Protein AF-A0A1N6MZZ2-F1 (afdb_monomer)

Foldseek 3Di:
DDDPDDDDFAWAWDADPPDCPPPHFDWDWPDQLQVHWTWTWGADPVVRDIWTKWFDDDDQFKTTIGTDDDCPDPPTDTFTWHWDFDDADLNFTWTWIWTDDPNATWTWDFPPDPDDNITTIMTGRPDYDIDTDWDQKAAPVRVLVVCCVVDPPPDDDDDDDRIAGADAPVRLVVLLVVLVLVVDDADPPPCHQVNSLVSSQVSQVVVCVVVVPPHGHFKDWDWDDDPHDIHIDIDGHHRSD

Solvent-accessible surface area (backbone atoms only — not comparable to full-atom values): 14244 Å² total; per-residue (Å²): 132,82,74,84,78,90,74,93,74,53,61,36,62,54,76,63,96,86,75,46,79,93,76,52,66,60,84,42,58,81,45,67,27,71,81,42,78,13,46,37,31,30,57,40,82,94,74,76,42,67,26,33,34,26,41,76,57,99,49,91,73,42,27,58,33,31,51,40,51,83,78,75,49,90,84,48,44,77,42,40,32,29,39,45,82,75,50,71,58,79,84,28,61,28,22,43,37,35,31,81,55,93,93,38,69,27,19,39,24,54,65,90,56,99,83,57,96,63,32,55,33,27,35,18,62,86,52,67,37,79,42,65,90,72,74,74,54,43,44,42,70,55,50,54,52,51,50,40,70,79,38,66,78,83,62,88,82,85,75,94,56,72,45,21,19,50,43,43,71,68,56,51,52,48,48,44,56,76,56,44,54,91,79,60,77,81,33,88,90,85,36,31,52,56,49,57,38,51,51,47,55,49,40,48,54,54,47,36,62,73,66,70,50,90,57,52,70,35,67,45,81,44,78,48,71,60,96,90,45,78,45,40,46,71,49,63,48,59,57,79,78

Secondary structure (DSSP, 8-state):
------SS--B-EE--TTT-TTTS---EESS-TTTS-EEEEEEETTTTEEEEEEE----SS-EEEEEEETTSSTTPEEPEEEEEEEEEETTEEEEEEEEEETTEEEEEE----TT-S-EEPEEESS---EE----S-EEHHHHHHHHHHHS-TTS----S-SEEB---HHHHHHHHHHTTGGGPPPBTTTB-HHHHHHHHHHHHHHHHHHTT-SS-B-EEEEEEEETTEEEEEEEE-----

Mean predicted aligned error: 11.06 Å

Nearest PDB structures (foldseek):
  3phz-assembly1_B  TM=4.436E-01  e=2.584E-06  Cerioporus squamosus
  5mua-assembly1_B  TM=4.240E-01  e=1.120E-05  Cerioporus squamosus
  5mua-assembly1_A  TM=4.123E-01  e=1.318E-05  Cerioporus squamosus
  6tsm-assembly1_AAA-2  TM=4.111E-01  e=3.701E-05  Marasmius oreades
  6tsl-assembly1_AAA-2  TM=4.117E-01  e=5.128E-05  Marasmius oreades

pLDDT: mean 79.03, std 13.47, range [38.06, 95.94]

Radius of gyration: 22.18 Å; Cα contacts (8 Å, |Δi|>4): 390; chains: 1; bounding box: 64×35×64 Å

Organism: NCBI:txid290109

Structure (mmCIF, N/CA/C/O backbone):
data_AF-A0A1N6MZZ2-F1
#
_entry.id   AF-A0A1N6MZZ2-F1
#
loop_
_atom_site.group_PDB
_atom_site.id
_atom_site.type_symbol
_atom_site.label_atom_id
_atom_site.label_alt_id
_atom_site.label_comp_id
_atom_site.label_asym_id
_atom_site.label_entity_id
_atom_site.label_seq_id
_atom_site.pdbx_PDB_ins_code
_atom_site.Cartn_x
_atom_site.Cartn_y
_atom_site.Cartn_z
_atom_site.occupancy
_atom_site.B_iso_or_equiv
_atom_site.auth_seq_id
_atom_site.auth_comp_id
_atom_site.auth_asym_id
_atom_site.auth_atom_id
_atom_site.pdbx_PDB_model_num
ATOM 1 N N . MET A 1 1 ? -27.008 -17.051 16.232 1.00 41.38 1 MET A N 1
ATOM 2 C CA . MET A 1 1 ? -26.523 -15.661 16.157 1.00 41.38 1 MET A CA 1
ATOM 3 C C . MET A 1 1 ? -26.979 -15.167 14.809 1.00 41.38 1 MET A C 1
ATOM 5 O O . MET A 1 1 ? -26.487 -15.668 13.804 1.00 41.38 1 MET A O 1
ATOM 9 N N . ASP A 1 2 ? -28.026 -14.354 14.805 1.00 38.06 2 ASP A N 1
ATOM 10 C CA . ASP A 1 2 ? -28.684 -13.936 13.573 1.00 38.06 2 ASP A CA 1
ATOM 11 C C . ASP A 1 2 ? -27.737 -13.054 12.760 1.00 38.06 2 ASP A C 1
ATOM 13 O O . ASP A 1 2 ? -27.055 -12.181 13.305 1.00 38.06 2 ASP A O 1
ATOM 17 N N . LYS A 1 3 ? -27.638 -13.354 11.462 1.00 44.81 3 LYS A N 1
ATOM 18 C CA . LYS A 1 3 ? -26.905 -12.534 10.497 1.00 44.81 3 LYS A CA 1
ATOM 19 C C . LYS A 1 3 ? -27.500 -11.120 10.532 1.00 44.81 3 LYS A C 1
ATOM 21 O O . LYS A 1 3 ? -28.719 -11.008 10.645 1.00 44.81 3 LYS A O 1
ATOM 26 N N . PRO A 1 4 ? -26.690 -10.055 10.444 1.00 50.44 4 PRO A N 1
ATOM 27 C CA . PRO A 1 4 ? -27.230 -8.705 10.383 1.00 50.44 4 PRO A CA 1
ATOM 28 C C . PRO A 1 4 ? -28.111 -8.562 9.135 1.00 50.44 4 PRO A C 1
ATOM 30 O O . PRO A 1 4 ? -27.626 -8.686 8.010 1.00 50.44 4 PRO A O 1
ATOM 33 N N . ASP A 1 5 ? -29.410 -8.353 9.353 1.00 44.53 5 ASP A N 1
ATOM 34 C CA . ASP A 1 5 ? -30.386 -8.143 8.287 1.00 44.53 5 ASP A CA 1
ATOM 35 C C . ASP A 1 5 ? -30.050 -6.866 7.508 1.00 44.53 5 ASP A C 1
ATOM 37 O O . ASP A 1 5 ? -29.810 -5.789 8.064 1.00 44.53 5 ASP A O 1
ATOM 41 N N . SER A 1 6 ? -29.997 -7.020 6.189 1.00 49.97 6 SER A N 1
ATOM 42 C CA . SER A 1 6 ? -29.550 -6.017 5.236 1.00 49.97 6 SER A CA 1
ATOM 43 C C . SER A 1 6 ? -30.630 -4.971 4.964 1.00 49.97 6 SER A C 1
ATOM 45 O O . SER A 1 6 ? -31.563 -5.225 4.205 1.00 49.97 6 SER A O 1
ATOM 47 N N . ALA A 1 7 ? -30.448 -3.768 5.503 1.00 38.75 7 ALA A N 1
ATOM 48 C CA . ALA A 1 7 ? -30.831 -2.524 4.840 1.00 38.75 7 ALA A CA 1
ATOM 49 C C . ALA A 1 7 ? -30.031 -1.365 5.468 1.00 38.75 7 ALA A C 1
ATOM 51 O O . ALA A 1 7 ? -30.182 -1.072 6.649 1.00 38.75 7 ALA A O 1
ATOM 52 N N . TYR A 1 8 ? -29.172 -0.721 4.674 1.00 46.47 8 TYR A N 1
ATOM 53 C CA . TYR A 1 8 ? -28.467 0.543 4.969 1.00 46.47 8 TYR A CA 1
ATOM 54 C C . TYR A 1 8 ? -27.278 0.546 5.934 1.00 46.47 8 TYR A C 1
ATOM 56 O O . TYR A 1 8 ? -26.733 1.615 6.195 1.00 46.47 8 TYR A O 1
ATOM 64 N N . LYS A 1 9 ? -26.806 -0.610 6.405 1.00 55.38 9 LYS A N 1
ATOM 65 C CA . LYS A 1 9 ? -25.632 -0.662 7.278 1.00 55.38 9 LYS A CA 1
ATOM 66 C C . LYS A 1 9 ? -24.325 -1.040 6.527 1.00 55.38 9 LYS A C 1
ATOM 68 O O . LYS A 1 9 ? -24.137 -2.197 6.170 1.00 55.38 9 LYS A O 1
ATOM 73 N N . ARG A 1 10 ? -23.393 -0.077 6.379 1.00 69.31 10 ARG A N 1
ATOM 74 C CA . ARG A 1 10 ? -21.951 -0.211 6.040 1.00 69.31 10 ARG A CA 1
ATOM 75 C C . ARG A 1 10 ? -21.111 -0.901 7.138 1.00 69.31 10 ARG A C 1
ATOM 77 O O . ARG A 1 10 ? -20.237 -0.302 7.767 1.00 69.31 10 ARG A O 1
ATOM 84 N N . TYR A 1 11 ? -21.388 -2.174 7.400 1.00 73.06 11 TYR A N 1
ATOM 85 C CA . TYR A 1 11 ? -20.547 -2.983 8.289 1.00 73.06 11 TYR A CA 1
ATOM 86 C C . TYR A 1 11 ? -19.094 -3.028 7.804 1.00 73.06 11 TYR A C 1
ATOM 88 O O . TYR A 1 11 ? -18.840 -3.103 6.603 1.00 73.06 11 TYR A O 1
ATOM 96 N N . ALA A 1 12 ? -18.149 -3.023 8.742 1.00 74.81 12 ALA A N 1
ATOM 97 C CA . ALA A 1 12 ? -16.740 -3.198 8.426 1.00 74.81 12 ALA A CA 1
ATOM 98 C C . ALA A 1 12 ? -16.429 -4.681 8.166 1.00 74.81 12 ALA A C 1
ATOM 100 O O . ALA A 1 12 ? -16.900 -5.570 8.881 1.00 74.81 12 ALA A O 1
ATOM 101 N N . TYR A 1 13 ? -15.616 -4.953 7.153 1.00 70.19 13 TYR A N 1
ATOM 102 C CA . TYR A 1 13 ? -15.216 -6.299 6.750 1.00 70.19 13 TYR A CA 1
ATOM 103 C C . TYR A 1 13 ? -13.775 -6.288 6.225 1.00 70.19 13 TYR A C 1
ATOM 105 O O . TYR A 1 13 ? -13.258 -5.235 5.849 1.00 70.19 13 TYR A O 1
ATOM 113 N N . PHE A 1 14 ? -13.137 -7.460 6.175 1.00 67.00 14 PHE A N 1
ATOM 114 C CA . PHE A 1 14 ? -11.883 -7.657 5.444 1.00 67.00 14 PHE A CA 1
ATOM 115 C C . PHE A 1 14 ? -12.129 -8.451 4.160 1.00 67.00 14 PHE A C 1
ATOM 117 O O . PHE A 1 14 ? -12.855 -9.444 4.159 1.00 67.00 14 PHE A O 1
ATOM 124 N N . GLY A 1 15 ? -11.513 -7.996 3.068 1.00 55.03 15 GLY A N 1
ATOM 125 C CA . GLY A 1 15 ? -11.463 -8.699 1.787 1.00 55.03 15 GLY A CA 1
ATOM 126 C C . GLY A 1 15 ? -10.051 -9.196 1.475 1.00 55.03 15 GLY A C 1
ATOM 127 O O . GLY A 1 15 ? -9.079 -8.775 2.104 1.00 55.03 15 GLY A O 1
ATOM 128 N N . SER A 1 16 ? -9.929 -10.085 0.490 1.00 49.09 16 SER A N 1
ATOM 129 C CA . SER A 1 16 ? -8.628 -10.509 -0.036 1.00 49.09 16 SER A CA 1
ATOM 130 C C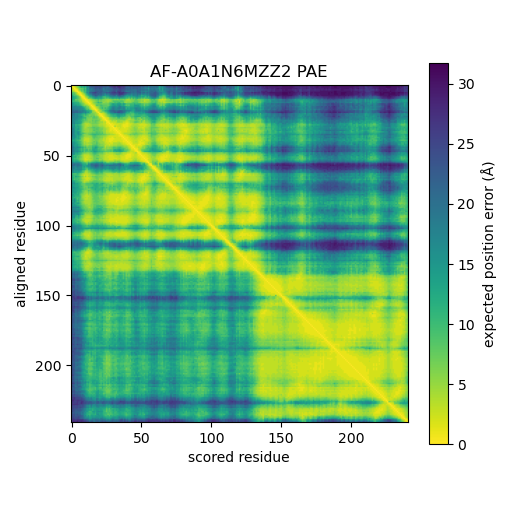 . SER A 1 16 ? -8.088 -9.482 -1.047 1.00 49.09 16 SER A C 1
ATOM 132 O O . SER A 1 16 ? -8.864 -8.852 -1.767 1.00 49.09 16 SER A O 1
ATOM 134 N N . GLU A 1 17 ? -6.758 -9.336 -1.146 1.00 49.44 17 GLU A N 1
ATOM 135 C CA . GLU A 1 17 ? -6.090 -8.402 -2.082 1.00 49.44 17 GLU A CA 1
ATOM 136 C C . GLU A 1 17 ? -6.510 -8.582 -3.550 1.00 49.44 17 GLU A C 1
ATOM 138 O O . GLU A 1 17 ? -6.349 -7.670 -4.360 1.00 49.44 17 GLU A O 1
ATOM 143 N N . LYS A 1 18 ? -7.009 -9.768 -3.914 1.00 46.91 18 LYS A N 1
ATOM 144 C CA . LYS A 1 18 ? -7.316 -10.123 -5.302 1.00 46.91 18 LYS A CA 1
ATOM 145 C C . LYS A 1 18 ? -8.680 -9.651 -5.766 1.00 46.91 18 LYS A C 1
ATOM 147 O O . LYS A 1 18 ? -8.886 -9.592 -6.976 1.00 46.91 18 LYS A O 1
ATOM 152 N N . ASP A 1 19 ? -9.591 -9.367 -4.843 1.00 43.84 19 ASP A N 1
ATOM 153 C CA . ASP A 1 19 ? -10.995 -9.410 -5.210 1.00 43.84 19 ASP A CA 1
ATOM 154 C C . ASP A 1 19 ? -11.567 -8.025 -5.534 1.00 43.84 19 ASP A C 1
ATOM 156 O O . ASP A 1 19 ? -12.200 -7.911 -6.576 1.00 43.84 19 ASP A O 1
ATOM 160 N N . TYR A 1 20 ? -11.331 -6.950 -4.764 1.00 53.84 20 TYR A N 1
ATOM 161 C CA . TYR A 1 20 ? -12.220 -5.775 -4.883 1.00 53.84 20 TYR A CA 1
ATOM 162 C C . TYR A 1 20 ? -11.673 -4.425 -4.352 1.00 53.84 20 TYR A C 1
ATOM 164 O O . TYR A 1 20 ? -12.337 -3.793 -3.534 1.00 53.84 20 TYR A O 1
ATOM 172 N N . GLN A 1 21 ? -10.520 -3.916 -4.824 1.00 52.34 21 GLN A N 1
ATOM 173 C CA . GLN A 1 21 ? -10.018 -2.582 -4.394 1.00 52.34 21 GLN A CA 1
ATOM 174 C C . GLN A 1 21 ? -11.077 -1.466 -4.509 1.00 52.34 21 GLN A C 1
ATOM 176 O O . GLN A 1 21 ? -11.159 -0.627 -3.626 1.00 52.34 21 GLN A O 1
ATOM 181 N N . GLN A 1 22 ? -11.932 -1.526 -5.532 1.00 52.00 22 GLN A N 1
ATOM 182 C CA . GLN A 1 22 ? -13.006 -0.559 -5.801 1.00 52.00 22 GLN A CA 1
ATOM 183 C C . GLN A 1 22 ? -14.260 -0.677 -4.909 1.00 52.00 22 GLN A C 1
ATOM 185 O O . GLN A 1 22 ? -15.170 0.132 -5.037 1.00 52.00 22 GLN A O 1
ATOM 190 N N . TYR A 1 23 ? -14.375 -1.714 -4.070 1.00 52.28 23 TYR A N 1
ATOM 191 C CA . TYR A 1 23 ? -15.528 -1.874 -3.168 1.00 52.28 23 TYR A CA 1
ATOM 192 C C . TYR A 1 23 ? -15.133 -1.884 -1.692 1.00 52.28 23 TYR A C 1
ATOM 194 O O . TYR A 1 23 ? -16.015 -1.840 -0.842 1.00 52.28 23 TYR A O 1
ATOM 202 N N . VAL A 1 24 ? -13.836 -1.946 -1.381 1.00 57.19 24 VAL A N 1
ATOM 203 C CA . VAL A 1 24 ? -13.304 -2.030 -0.018 1.00 57.19 24 VAL A CA 1
ATOM 204 C C . VAL A 1 24 ? -12.869 -0.641 0.427 1.00 57.19 24 VAL A C 1
ATOM 206 O O . VAL A 1 24 ? -12.000 -0.051 -0.200 1.00 57.19 24 VAL A O 1
ATOM 209 N N . ILE A 1 25 ? -13.386 -0.162 1.560 1.00 63.62 25 ILE A N 1
ATOM 210 C CA . ILE A 1 25 ? -12.88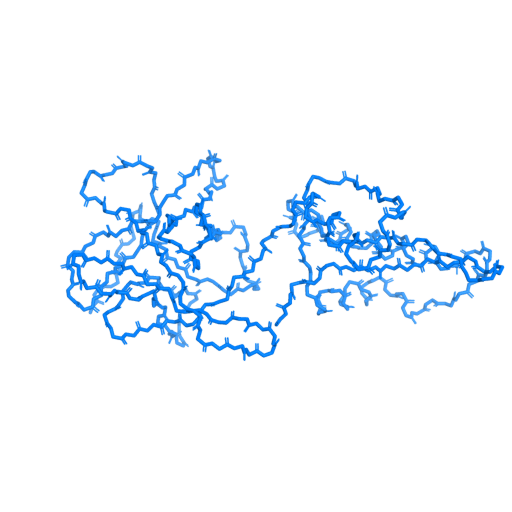4 1.062 2.195 1.00 63.62 25 ILE A CA 1
ATOM 211 C C . ILE A 1 25 ? -11.522 0.745 2.836 1.00 63.62 25 ILE A C 1
ATOM 213 O O . ILE A 1 25 ? -11.472 -0.048 3.786 1.00 63.62 25 ILE A O 1
ATOM 217 N N . PRO A 1 26 ? -10.407 1.335 2.367 1.00 66.38 26 PRO A N 1
ATOM 218 C CA . PRO A 1 26 ? -9.107 1.098 2.971 1.00 66.38 26 PRO A CA 1
ATOM 219 C C . PRO A 1 26 ? -9.078 1.665 4.390 1.00 66.38 26 PRO A C 1
ATOM 221 O O . PRO A 1 26 ? -9.385 2.836 4.616 1.00 66.38 26 PRO A O 1
ATOM 224 N N . ILE A 1 27 ? -8.669 0.835 5.346 1.00 72.75 27 ILE A N 1
ATOM 225 C CA . ILE A 1 27 ? -8.494 1.241 6.740 1.00 72.75 27 ILE A CA 1
ATOM 226 C C . ILE A 1 27 ? -7.262 2.142 6.848 1.00 72.75 27 ILE A C 1
ATOM 228 O O . ILE A 1 27 ? -6.144 1.733 6.531 1.00 72.75 27 ILE A O 1
ATOM 232 N N . GLN A 1 28 ? -7.466 3.348 7.361 1.00 78.06 28 GLN A N 1
ATOM 233 C CA . GLN A 1 28 ? -6.431 4.321 7.673 1.00 78.06 28 GLN A CA 1
ATOM 234 C C . GLN A 1 28 ? -6.440 4.659 9.165 1.00 78.06 28 GLN A C 1
ATOM 236 O O . GLN A 1 28 ? -7.440 4.492 9.864 1.00 78.06 28 GLN A O 1
ATOM 241 N N . PHE A 1 29 ? -5.295 5.140 9.645 1.00 84.06 29 PHE A N 1
ATOM 242 C CA . PHE A 1 29 ? -5.093 5.550 11.031 1.00 84.06 29 PHE A CA 1
ATOM 243 C C . PHE A 1 29 ? -4.733 7.031 11.081 1.00 84.06 29 PHE A C 1
ATOM 245 O O . PHE A 1 29 ? -3.898 7.499 10.306 1.00 84.06 29 PHE A O 1
ATOM 252 N N . SER A 1 30 ? -5.357 7.778 11.994 1.00 85.06 30 SER A N 1
ATOM 253 C CA . SER A 1 30 ? -5.129 9.226 12.165 1.00 85.06 30 SER A CA 1
ATOM 254 C C . SER A 1 30 ? -3.702 9.579 12.601 1.00 85.06 30 SER A C 1
ATOM 256 O O . SER A 1 30 ? -3.270 10.721 12.475 1.00 85.06 30 SER A O 1
ATOM 258 N N . ALA A 1 31 ? -2.987 8.608 13.161 1.00 84.38 31 ALA A N 1
ATOM 259 C CA . ALA A 1 31 ? -1.606 8.672 13.607 1.00 84.38 31 ALA A CA 1
ATOM 260 C C . ALA A 1 31 ? -1.014 7.253 13.574 1.00 84.38 31 ALA A C 1
ATOM 262 O O . ALA A 1 31 ? -1.707 6.290 13.265 1.00 84.38 31 ALA A O 1
ATOM 263 N N . SER A 1 32 ? 0.270 7.092 13.900 1.00 83.19 32 SER A N 1
ATOM 264 C CA . SER A 1 32 ? 0.859 5.752 14.010 1.00 83.19 32 SER A CA 1
ATOM 265 C C . SER A 1 32 ? 0.274 5.012 15.225 1.00 83.19 32 SER A C 1
ATOM 267 O O . SER A 1 32 ? 0.594 5.395 16.355 1.00 83.19 32 SER A O 1
ATOM 269 N N . PRO A 1 33 ? -0.501 3.922 15.038 1.00 85.31 33 PRO A N 1
ATOM 270 C CA . PRO A 1 33 ? -1.120 3.198 16.151 1.00 85.31 33 PRO A CA 1
ATOM 271 C C . PRO A 1 33 ? -0.092 2.451 17.017 1.00 85.31 33 PRO A C 1
ATOM 273 O O . PRO A 1 33 ? -0.429 1.914 18.065 1.00 85.31 33 PRO A O 1
ATOM 276 N N . GLN A 1 34 ? 1.173 2.389 16.587 1.00 84.44 34 GLN A N 1
ATOM 277 C CA . GLN A 1 34 ? 2.265 1.755 17.334 1.00 84.44 34 GLN A CA 1
ATOM 278 C C . GLN A 1 34 ? 2.741 2.590 18.528 1.00 84.44 34 GLN A C 1
ATOM 280 O O . GLN A 1 34 ? 3.422 2.057 19.400 1.00 84.44 34 GLN A O 1
ATOM 285 N N . TYR A 1 35 ? 2.440 3.892 18.542 1.00 83.62 35 TYR A N 1
ATOM 286 C CA . TYR A 1 35 ? 2.884 4.799 19.603 1.00 83.62 35 TYR A CA 1
ATOM 287 C C . TYR A 1 35 ? 1.742 5.202 20.528 1.00 83.62 35 TYR A C 1
ATOM 289 O O . TYR A 1 35 ? 1.936 5.199 21.736 1.00 83.62 35 TYR A O 1
ATOM 297 N N . ASP A 1 36 ? 0.565 5.486 19.968 1.00 85.19 36 ASP A N 1
ATOM 298 C CA . ASP A 1 36 ? -0.598 5.965 20.709 1.00 85.19 36 ASP A CA 1
ATOM 299 C C . ASP A 1 36 ? -1.901 5.435 20.105 1.00 85.19 36 ASP A C 1
ATOM 301 O O . ASP A 1 36 ? -1.936 4.908 18.990 1.00 85.19 36 ASP A O 1
ATOM 305 N N . GLU A 1 37 ? -2.992 5.601 20.851 1.00 89.56 37 GLU A N 1
ATOM 306 C CA . GLU A 1 37 ? -4.343 5.362 20.352 1.00 89.56 37 GLU A CA 1
ATOM 307 C C . GLU A 1 37 ? -4.626 6.221 19.117 1.00 89.56 37 GLU A C 1
ATOM 309 O O . GLU A 1 37 ? -4.536 7.450 19.155 1.00 89.56 37 GLU A O 1
ATOM 314 N N . SER A 1 38 ? -5.028 5.572 18.026 1.00 90.06 38 SER A N 1
ATOM 315 C CA . SER A 1 38 ? -5.351 6.249 16.777 1.00 90.06 38 SER A CA 1
ATOM 316 C C . SER A 1 38 ? -6.753 5.898 16.302 1.00 90.06 38 SER A C 1
ATOM 318 O O . SER A 1 38 ? -7.174 4.741 16.376 1.00 90.06 38 SER A O 1
ATOM 320 N N . TYR A 1 39 ? -7.475 6.910 15.817 1.00 89.38 39 TYR A N 1
ATOM 321 C CA . TYR A 1 39 ? -8.768 6.707 15.179 1.00 89.38 39 TYR A CA 1
ATOM 322 C C . TYR A 1 39 ? -8.603 5.912 13.899 1.00 89.38 39 TYR A C 1
ATOM 324 O O . TYR A 1 39 ? -7.681 6.166 13.119 1.00 89.38 39 TYR A O 1
ATOM 332 N N . VAL A 1 40 ? -9.546 5.005 13.684 1.00 88.25 40 VAL A N 1
ATOM 333 C CA . VAL A 1 40 ? -9.667 4.272 12.436 1.00 88.25 40 VAL A CA 1
ATOM 334 C C . VAL A 1 40 ? -10.675 4.975 11.540 1.00 88.25 40 VAL A C 1
ATOM 336 O O . VAL A 1 40 ? -11.810 5.214 11.950 1.00 88.25 40 VAL A O 1
ATOM 339 N N . PHE A 1 41 ? -10.265 5.291 10.319 1.00 86.94 41 PHE A N 1
ATOM 340 C CA . PHE A 1 41 ? -11.113 5.948 9.332 1.00 86.94 41 PHE A CA 1
ATOM 341 C C . PHE A 1 41 ? -10.839 5.407 7.927 1.00 86.94 41 PHE A C 1
ATOM 343 O O . PHE A 1 41 ? -9.886 4.662 7.712 1.00 86.94 41 PHE A O 1
ATOM 350 N N . GLY A 1 42 ? -11.677 5.782 6.974 1.00 80.81 42 GLY A N 1
ATOM 351 C CA . GLY A 1 42 ? -11.493 5.530 5.553 1.00 80.81 42 GLY A CA 1
ATOM 352 C C . GLY A 1 42 ? -12.164 6.622 4.727 1.00 80.81 42 GLY A C 1
ATOM 353 O O . GLY A 1 42 ? -12.777 7.536 5.280 1.00 80.81 42 GLY A O 1
ATOM 354 N N . ILE A 1 43 ? -12.033 6.539 3.408 1.00 74.25 43 ILE A N 1
ATOM 355 C CA . ILE A 1 43 ? -12.718 7.432 2.468 1.00 74.25 43 ILE A CA 1
ATOM 356 C C . ILE A 1 43 ? -13.838 6.628 1.815 1.00 74.25 43 ILE A C 1
ATOM 358 O O . ILE A 1 43 ? -13.636 5.473 1.447 1.00 74.25 43 ILE A O 1
ATOM 362 N N . ASN A 1 44 ? -15.032 7.213 1.738 1.00 70.62 44 ASN A N 1
ATOM 363 C CA . ASN A 1 44 ? -16.114 6.664 0.939 1.00 70.62 44 ASN A CA 1
ATOM 364 C C . ASN A 1 44 ? -16.064 7.261 -0.469 1.00 70.62 44 ASN A C 1
ATOM 366 O O . ASN A 1 44 ? -16.415 8.427 -0.653 1.00 70.62 44 ASN A O 1
ATOM 370 N N . ASP A 1 45 ? -15.695 6.435 -1.441 1.00 62.97 45 ASP A N 1
ATOM 371 C CA . ASP A 1 45 ? -15.474 6.846 -2.828 1.00 62.97 45 ASP A CA 1
ATOM 372 C C . ASP A 1 45 ? -16.752 7.334 -3.535 1.00 62.97 45 ASP A C 1
ATOM 374 O O . ASP A 1 45 ? -16.673 8.147 -4.450 1.00 62.97 45 ASP A O 1
ATOM 378 N N . GLU A 1 46 ? -17.950 6.925 -3.093 1.00 64.56 46 GLU A N 1
ATOM 379 C CA . GLU A 1 46 ? -19.206 7.385 -3.714 1.00 64.56 46 GLU A CA 1
ATOM 380 C C . GLU A 1 46 ? -19.486 8.875 -3.473 1.00 64.56 46 GLU A C 1
ATOM 382 O O . GLU A 1 46 ? -20.177 9.513 -4.269 1.00 64.56 46 GLU A O 1
ATOM 387 N N . VAL A 1 47 ? -19.005 9.423 -2.353 1.00 66.12 47 VAL A N 1
ATOM 388 C CA . VAL A 1 47 ? -19.294 10.806 -1.933 1.00 66.12 47 VAL A CA 1
ATOM 389 C C . VAL A 1 47 ? -18.046 11.614 -1.565 1.00 66.12 47 VAL A C 1
ATOM 391 O O . VAL A 1 47 ? -18.187 12.743 -1.103 1.00 66.12 47 VAL A O 1
ATOM 394 N N . GLU A 1 48 ? -16.851 11.044 -1.754 1.00 68.00 48 GLU A N 1
ATOM 395 C CA . GLU A 1 48 ? -15.543 11.626 -1.411 1.00 68.00 48 GLU A CA 1
ATOM 396 C C . GLU A 1 48 ? -15.462 12.195 0.019 1.00 68.00 48 GLU A C 1
ATOM 398 O O . GLU A 1 48 ? -14.893 13.261 0.257 1.00 68.00 48 GLU A O 1
ATOM 403 N N . ASP A 1 49 ? -16.035 11.485 0.993 1.00 77.44 49 ASP A N 1
ATOM 404 C CA . ASP A 1 49 ? -16.101 11.956 2.380 1.00 77.44 49 ASP A CA 1
ATOM 405 C C . ASP A 1 49 ? -15.530 10.930 3.369 1.00 77.44 49 ASP A C 1
ATOM 407 O O . ASP A 1 49 ? -15.505 9.720 3.113 1.00 77.44 49 ASP A O 1
ATOM 411 N N . VAL A 1 50 ? -15.032 11.429 4.500 1.00 82.12 50 VAL A N 1
ATOM 412 C CA . VAL A 1 50 ? -14.343 10.634 5.517 1.00 82.12 50 VAL A CA 1
ATOM 413 C C . VAL A 1 50 ? -15.362 9.904 6.385 1.00 82.12 50 VAL A C 1
ATOM 415 O O . VAL A 1 50 ? -16.253 10.505 6.985 1.00 82.12 50 VAL A O 1
ATOM 418 N N . VAL A 1 51 ? -15.184 8.591 6.501 1.00 85.75 51 VAL A N 1
ATOM 419 C CA . VAL A 1 51 ? -15.965 7.730 7.391 1.00 85.75 51 VAL A CA 1
ATOM 420 C C . VAL A 1 51 ? -15.084 7.179 8.504 1.00 85.75 51 VAL A C 1
ATOM 422 O O . VAL A 1 51 ? -13.927 6.832 8.286 1.00 85.75 51 VAL A O 1
ATOM 425 N N . TYR A 1 52 ? -15.632 7.074 9.706 1.00 87.94 52 TYR A N 1
ATOM 426 C CA . TYR A 1 52 ? -14.956 6.612 10.910 1.00 87.94 52 TYR A CA 1
ATOM 427 C C . TYR A 1 52 ? -15.486 5.247 11.328 1.00 87.94 52 TYR A C 1
ATOM 429 O O . TYR A 1 52 ? -16.652 4.917 11.105 1.00 87.94 52 TYR A O 1
ATOM 437 N N . LEU A 1 53 ? -14.613 4.442 11.931 1.00 87.88 53 LEU A N 1
ATOM 438 C CA . LEU A 1 53 ? -14.993 3.153 12.483 1.00 87.88 53 LEU A CA 1
ATOM 439 C C . LEU A 1 53 ? -15.648 3.353 13.852 1.00 87.88 53 LEU A C 1
ATOM 441 O O . LEU A 1 53 ? -15.045 3.905 14.774 1.00 87.88 53 LEU A O 1
ATOM 445 N N . TYR A 1 54 ? -16.863 2.848 13.989 1.00 87.31 54 TYR A N 1
ATOM 446 C CA . TYR A 1 54 ? -17.663 2.919 15.198 1.00 87.31 54 TYR A CA 1
ATOM 447 C C . TYR A 1 54 ? -17.915 1.530 15.783 1.00 87.31 54 TYR A C 1
ATOM 449 O O . TYR A 1 54 ? -18.090 0.542 15.059 1.00 87.31 54 TYR A O 1
ATOM 457 N N . ASP A 1 55 ? -17.967 1.475 17.113 1.00 83.62 55 ASP A N 1
ATOM 458 C CA . ASP A 1 55 ? -18.579 0.377 17.847 1.00 83.62 55 ASP A CA 1
ATOM 459 C C . ASP A 1 55 ? -20.087 0.654 17.987 1.00 83.62 55 ASP A C 1
ATOM 461 O O . ASP A 1 55 ? -20.503 1.774 18.289 1.00 83.62 55 ASP A O 1
ATOM 465 N N . ILE A 1 56 ? -20.920 -0.344 17.666 1.00 71.00 56 ILE A N 1
ATOM 466 C CA . ILE A 1 56 ? -22.381 -0.163 17.626 1.00 71.00 56 ILE A CA 1
ATOM 467 C C . ILE A 1 56 ? -23.119 -0.879 18.763 1.00 71.00 56 ILE A C 1
ATOM 469 O O . ILE A 1 56 ? -24.337 -0.712 18.872 1.00 71.00 56 ILE A O 1
ATOM 473 N N . THR A 1 57 ? -22.484 -1.727 19.597 1.00 62.97 57 THR A N 1
ATOM 474 C CA . THR A 1 57 ? -23.250 -2.440 20.653 1.00 62.97 57 THR A CA 1
ATOM 475 C C . THR A 1 57 ? -22.464 -3.037 21.834 1.00 62.97 57 THR A C 1
ATOM 477 O O . THR A 1 57 ? -21.418 -3.663 21.691 1.00 62.97 57 THR A O 1
ATOM 480 N N . MET A 1 58 ? -23.086 -2.927 23.017 1.00 54.28 58 MET A N 1
ATOM 481 C CA . MET A 1 58 ? -22.729 -3.483 24.331 1.00 54.28 58 MET A CA 1
ATOM 482 C C . MET A 1 58 ? -22.891 -5.016 24.425 1.00 54.28 58 MET A C 1
ATOM 484 O O . MET A 1 58 ? -23.876 -5.516 24.966 1.00 54.28 58 MET A O 1
ATOM 488 N N . SER A 1 59 ? -21.913 -5.788 23.958 1.00 57.09 59 SER A N 1
ATOM 489 C CA . SER A 1 59 ? -21.798 -7.222 24.271 1.00 57.09 59 SER A CA 1
ATOM 490 C C . SER A 1 59 ? -20.438 -7.511 24.908 1.00 57.09 59 SER A C 1
ATOM 492 O O . SER A 1 59 ? -19.418 -6.985 24.474 1.00 57.09 59 SER A O 1
ATOM 494 N N . ILE A 1 60 ? -20.407 -8.347 25.953 1.00 57.72 60 ILE A N 1
ATOM 495 C CA . ILE A 1 60 ? -19.161 -8.726 26.650 1.00 57.72 60 ILE A CA 1
ATOM 496 C C . ILE A 1 60 ? -18.312 -9.748 25.874 1.00 57.72 60 ILE A C 1
ATOM 498 O O . ILE A 1 60 ? -17.148 -9.962 26.215 1.00 57.72 60 ILE A O 1
ATOM 502 N N . PHE A 1 61 ? -18.888 -10.391 24.853 1.00 58.41 61 PHE A N 1
ATOM 503 C CA . PHE A 1 61 ? -18.245 -11.476 24.101 1.00 58.41 61 PHE A CA 1
ATOM 504 C C . PHE A 1 61 ? -17.745 -11.048 22.721 1.00 58.41 61 PHE A C 1
ATOM 506 O O . PHE A 1 61 ? -16.900 -11.726 22.143 1.00 58.41 61 PHE A O 1
ATOM 513 N N . GLY A 1 62 ? -18.239 -9.925 22.207 1.00 64.81 62 GLY A N 1
ATOM 514 C CA . GLY A 1 62 ? -17.759 -9.341 20.965 1.00 64.81 62 GLY A CA 1
ATOM 515 C C . GLY A 1 62 ? -18.670 -8.237 20.444 1.00 64.81 62 GLY A C 1
ATOM 516 O O . GLY A 1 62 ? -19.865 -8.233 20.746 1.00 64.81 62 GLY A O 1
ATOM 517 N N . VAL A 1 63 ? -18.091 -7.307 19.686 1.00 78.19 63 VAL A N 1
ATOM 518 C CA . VAL A 1 63 ? -18.755 -6.108 19.161 1.00 78.19 63 VAL A CA 1
ATOM 519 C C . VAL A 1 63 ? -18.542 -6.035 17.656 1.00 78.19 63 VAL A C 1
ATOM 521 O O . VAL A 1 63 ? -17.408 -6.114 17.195 1.00 78.19 63 VAL A O 1
ATOM 524 N N . TYR A 1 64 ? -19.622 -5.889 16.892 1.00 79.75 64 TYR A N 1
ATOM 525 C CA . TYR A 1 64 ? -19.527 -5.644 15.454 1.00 79.75 64 TYR A CA 1
ATOM 526 C C . TYR A 1 64 ? -19.115 -4.203 15.184 1.00 79.75 64 TYR A C 1
ATOM 528 O O . TYR A 1 64 ? -19.490 -3.291 15.923 1.00 79.75 64 TYR A O 1
ATOM 536 N N . LEU A 1 65 ? -18.355 -4.029 14.109 1.00 84.81 65 LEU A N 1
ATOM 537 C CA . LEU A 1 65 ? -17.801 -2.748 13.709 1.00 84.81 65 LEU A CA 1
ATOM 538 C C . LEU A 1 65 ? -18.473 -2.214 12.446 1.00 84.81 65 LEU A C 1
ATOM 540 O O . LEU A 1 65 ? -18.959 -2.973 11.602 1.00 84.81 65 LEU A O 1
ATOM 544 N N . TYR A 1 66 ? -18.507 -0.891 12.337 1.00 83.38 66 TYR A N 1
ATOM 545 C CA . TYR A 1 66 ? -19.287 -0.184 11.333 1.00 83.38 66 TYR A CA 1
ATOM 546 C C . TYR A 1 66 ? -18.588 1.091 10.857 1.00 83.38 66 TYR A C 1
ATOM 548 O O . TYR A 1 66 ? -17.987 1.772 11.680 1.00 83.38 66 TYR A O 1
ATOM 556 N N . PHE A 1 67 ? -18.695 1.440 9.572 1.00 83.69 67 PHE A N 1
ATOM 557 C CA . PHE A 1 67 ? -18.207 2.719 9.043 1.00 83.69 67 PHE A CA 1
ATOM 558 C C . PHE A 1 67 ? -19.332 3.737 8.868 1.00 83.69 67 PHE A C 1
ATOM 560 O O . PHE A 1 67 ? -20.234 3.522 8.058 1.00 83.69 67 PHE A O 1
ATOM 567 N N . ASP A 1 68 ? -19.238 4.878 9.549 1.00 83.75 68 ASP A N 1
ATOM 568 C CA . ASP A 1 68 ? -20.202 5.977 9.406 1.00 83.75 68 ASP A CA 1
ATOM 569 C C . ASP A 1 68 ? -19.530 7.350 9.348 1.00 83.75 68 ASP A C 1
ATOM 571 O O . ASP A 1 68 ? -18.348 7.495 9.647 1.00 83.75 68 ASP A O 1
ATOM 575 N N . TYR A 1 69 ? -20.294 8.374 8.986 1.00 84.06 69 TYR A N 1
ATOM 576 C CA . TYR A 1 69 ? -19.853 9.761 9.058 1.00 84.06 69 TYR A CA 1
ATOM 577 C C . TYR A 1 69 ? -19.670 10.213 10.506 1.00 84.06 69 TYR A C 1
ATOM 579 O O . TYR A 1 69 ? -20.316 9.704 11.432 1.00 84.06 69 TYR A O 1
ATOM 587 N N . TYR A 1 70 ? -18.804 11.211 10.678 1.00 80.75 70 TYR A N 1
ATOM 588 C CA . TYR A 1 70 ? -18.509 11.810 11.974 1.00 80.75 70 TYR A CA 1
ATOM 589 C C . TYR A 1 70 ? -19.789 12.261 12.694 1.00 80.75 70 TYR A C 1
ATOM 591 O O . TYR A 1 70 ? -20.561 1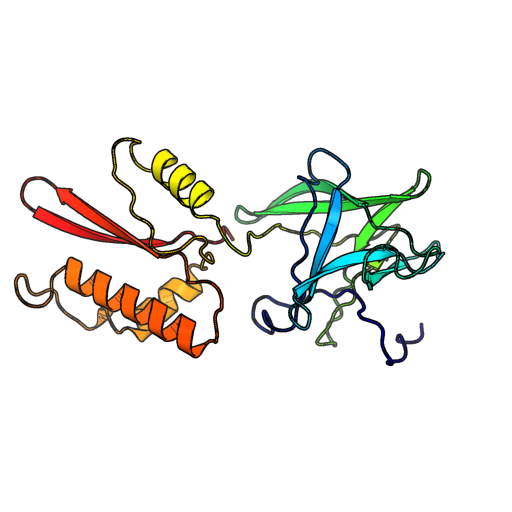3.053 12.153 1.00 80.75 70 TYR A O 1
ATOM 599 N N . ASN A 1 71 ? -19.997 11.782 13.926 1.00 71.56 71 ASN A N 1
ATOM 600 C CA . ASN A 1 71 ? -21.167 12.093 14.765 1.00 71.56 71 ASN A CA 1
ATOM 601 C C . ASN A 1 71 ? -22.537 11.794 14.116 1.00 71.56 71 ASN A C 1
ATOM 603 O O . ASN A 1 71 ? -23.534 12.432 14.459 1.00 71.56 71 ASN A O 1
ATOM 607 N N . SER A 1 72 ? -22.602 10.828 13.199 1.00 75.56 72 SER A N 1
ATOM 608 C CA . SER A 1 72 ? -23.856 10.331 12.603 1.00 75.56 72 SER A CA 1
ATOM 609 C C . SER A 1 72 ? -24.884 9.870 13.648 1.00 75.56 72 SER A C 1
ATOM 611 O O . SER A 1 72 ? -26.077 10.132 13.492 1.00 75.56 72 SER A O 1
ATOM 613 N N . ASP A 1 73 ? -24.427 9.249 14.739 1.00 72.62 73 ASP A N 1
ATOM 614 C CA . ASP A 1 73 ? -25.239 8.873 15.898 1.00 72.62 73 ASP A CA 1
ATOM 615 C C . ASP A 1 73 ? -24.460 9.154 17.204 1.00 72.62 73 ASP A C 1
ATOM 617 O O . ASP A 1 73 ? -23.339 8.663 17.373 1.00 72.62 73 ASP A O 1
ATOM 621 N N . PRO A 1 74 ? -25.024 9.921 18.160 1.00 70.44 74 PRO A N 1
ATOM 622 C CA . PRO A 1 74 ? -24.353 10.261 19.417 1.00 70.44 74 PRO A CA 1
ATOM 623 C C . PRO A 1 74 ? -24.123 9.068 20.360 1.00 70.44 74 PRO A C 1
ATOM 625 O O . PRO A 1 74 ? -23.390 9.202 21.342 1.00 70.44 74 PRO A O 1
ATOM 628 N N . TYR A 1 75 ? -24.763 7.923 20.118 1.00 72.38 75 TYR A N 1
ATOM 629 C CA . TYR A 1 75 ? -24.581 6.706 20.908 1.00 72.38 75 TYR A CA 1
ATOM 630 C C . TYR A 1 75 ? -23.441 5.825 20.399 1.00 72.38 75 TYR A C 1
ATOM 632 O O . TYR A 1 75 ? -23.031 4.904 21.112 1.00 72.38 75 TYR A O 1
ATOM 640 N N . PHE A 1 76 ? -22.925 6.085 19.198 1.00 75.12 76 PHE A N 1
ATOM 641 C CA . PHE A 1 76 ? -21.821 5.318 18.642 1.00 75.12 76 PHE A CA 1
ATOM 642 C C . PHE A 1 76 ? -20.495 5.822 19.187 1.00 75.12 76 PHE A C 1
ATOM 644 O O . PHE A 1 76 ? -20.216 7.021 19.233 1.00 75.12 76 PHE A O 1
ATOM 651 N N . LYS A 1 77 ? -19.652 4.882 19.613 1.00 78.88 77 LYS A N 1
ATOM 652 C CA . LYS A 1 77 ? -18.330 5.211 20.129 1.00 78.88 77 LYS A CA 1
ATOM 653 C C . LYS A 1 77 ? -17.298 5.015 19.032 1.00 78.88 77 LYS A C 1
ATOM 655 O O . LYS A 1 77 ? -17.163 3.923 18.483 1.00 78.88 77 LYS A O 1
ATOM 660 N N . GLU A 1 78 ? -16.548 6.072 18.744 1.00 85.44 78 GLU A N 1
ATOM 661 C CA . GLU A 1 78 ? -15.420 6.000 17.818 1.00 85.44 78 GLU A CA 1
ATOM 662 C C . GLU A 1 78 ? -14.379 5.004 18.316 1.00 85.44 78 GLU A C 1
ATOM 664 O O . GLU A 1 78 ? -13.959 5.019 19.482 1.00 85.44 78 GLU A O 1
ATOM 669 N N . VAL A 1 79 ? -13.945 4.145 17.406 1.00 87.62 79 VAL A N 1
ATOM 670 C CA . VAL A 1 79 ? -12.951 3.123 17.685 1.00 87.62 79 VAL A CA 1
ATOM 671 C C . VAL A 1 79 ? -11.569 3.736 17.548 1.00 87.62 79 VAL A C 1
ATOM 673 O O . VAL A 1 79 ? -11.161 4.214 16.487 1.00 87.62 79 VAL A O 1
ATOM 676 N N . LYS A 1 80 ? -10.831 3.678 18.654 1.00 90.38 80 LYS A N 1
ATOM 677 C CA . LYS A 1 80 ? -9.404 3.971 18.700 1.00 90.38 80 LYS A CA 1
ATOM 678 C C . LYS A 1 80 ? -8.643 2.687 18.930 1.00 90.38 80 LYS A C 1
ATOM 680 O O . LYS A 1 80 ? -8.963 1.948 19.861 1.00 90.38 80 LYS A O 1
ATOM 685 N N . LEU A 1 81 ? -7.634 2.444 18.106 1.00 91.75 81 LEU A N 1
ATOM 686 C CA . LEU A 1 81 ? -6.801 1.257 18.214 1.00 91.75 81 LEU A CA 1
ATOM 687 C C . LEU A 1 81 ? -5.351 1.638 18.493 1.00 91.75 81 LEU A C 1
ATOM 689 O O . LEU A 1 81 ? -4.831 2.605 17.936 1.00 91.75 81 LEU A O 1
ATOM 693 N N . THR A 1 82 ? -4.696 0.826 19.314 1.00 93.50 82 THR A N 1
ATOM 694 C CA . THR A 1 82 ? -3.238 0.711 19.371 1.00 93.50 82 THR A CA 1
ATOM 695 C C . THR A 1 82 ? -2.794 -0.569 18.672 1.00 93.50 82 THR A C 1
ATOM 697 O O . THR A 1 82 ? -3.564 -1.520 18.525 1.00 93.50 82 THR A O 1
ATOM 700 N N . ALA A 1 83 ? -1.545 -0.599 18.223 1.00 92.62 83 ALA A N 1
ATOM 701 C CA . ALA A 1 83 ? -0.921 -1.734 17.566 1.00 92.62 83 ALA A CA 1
ATOM 702 C C . ALA A 1 83 ? 0.222 -2.275 18.423 1.00 92.62 83 ALA A C 1
ATOM 704 O O . ALA A 1 83 ? 1.237 -1.612 18.622 1.00 92.62 83 ALA A O 1
ATOM 705 N N . GLU A 1 84 ? 0.078 -3.513 18.884 1.00 94.44 84 GLU A N 1
ATOM 706 C CA . GLU A 1 84 ? 1.123 -4.244 19.594 1.00 94.44 84 GLU A CA 1
ATOM 707 C C . GLU A 1 84 ? 1.845 -5.167 18.610 1.00 94.44 84 GLU A C 1
ATOM 709 O O . GLU A 1 84 ? 1.223 -6.031 17.990 1.00 94.44 84 GLU A O 1
ATOM 714 N N . TYR A 1 85 ? 3.155 -4.985 18.441 1.00 93.75 85 TYR A N 1
ATOM 715 C CA . TYR A 1 85 ? 3.975 -5.870 17.612 1.00 93.75 85 TYR A CA 1
ATOM 716 C C . TYR A 1 85 ? 4.061 -7.271 18.231 1.00 93.75 85 TYR A C 1
ATOM 718 O O . TYR A 1 85 ? 4.374 -7.407 19.412 1.00 93.75 85 TYR A O 1
ATOM 726 N N . ILE A 1 86 ? 3.835 -8.309 17.421 1.00 95.94 86 ILE A N 1
ATOM 727 C CA . ILE A 1 86 ? 3.874 -9.707 17.869 1.00 95.94 86 ILE A CA 1
ATOM 728 C C . ILE A 1 86 ? 5.082 -10.446 17.296 1.00 95.94 86 ILE A C 1
ATOM 730 O O . ILE A 1 86 ? 5.844 -11.063 18.039 1.00 95.94 86 ILE A O 1
ATOM 734 N N . LYS A 1 87 ? 5.250 -10.430 15.970 1.00 91.81 87 LYS A N 1
ATOM 735 C CA . LYS A 1 87 ? 6.323 -11.159 15.277 1.00 91.81 87 LYS A CA 1
ATOM 736 C C . LYS A 1 87 ? 6.536 -10.636 13.862 1.00 91.81 87 LYS A C 1
ATOM 738 O O . LYS A 1 87 ? 5.657 -9.982 13.309 1.00 91.81 87 LYS A O 1
ATOM 743 N N . THR A 1 88 ? 7.655 -11.023 13.259 1.00 85.19 88 THR A N 1
ATOM 744 C CA . THR A 1 88 ? 7.896 -10.872 11.824 1.00 85.19 88 THR A CA 1
ATOM 745 C C . THR A 1 88 ? 7.781 -12.227 11.134 1.00 85.19 88 THR A C 1
ATOM 747 O O . THR A 1 88 ? 8.388 -13.203 11.578 1.00 85.19 88 THR A O 1
ATOM 750 N N . VAL A 1 89 ? 7.007 -12.302 10.052 1.00 79.81 89 VAL A N 1
ATOM 751 C CA . VAL A 1 89 ? 6.897 -13.490 9.192 1.00 79.81 89 VAL A CA 1
ATOM 752 C C . VAL A 1 89 ? 7.172 -13.052 7.763 1.00 79.81 89 VAL A C 1
ATOM 754 O O . VAL A 1 89 ? 6.479 -12.178 7.265 1.00 79.81 89 VAL A O 1
ATOM 757 N N . LYS A 1 90 ? 8.179 -13.659 7.119 1.00 76.56 90 LYS A N 1
ATOM 758 C CA . LYS A 1 90 ? 8.599 -13.317 5.747 1.00 76.56 90 LYS A CA 1
ATOM 759 C C . LYS A 1 90 ? 8.900 -11.822 5.537 1.00 76.56 90 LYS A C 1
ATOM 761 O O . LYS A 1 90 ? 8.618 -11.308 4.477 1.00 76.56 90 LYS A O 1
ATOM 766 N N . ASP A 1 91 ? 9.497 -11.159 6.529 1.00 64.56 91 ASP A N 1
ATOM 767 C CA . ASP A 1 91 ? 9.781 -9.711 6.536 1.00 64.56 91 ASP A CA 1
ATOM 768 C C . ASP A 1 91 ? 8.564 -8.787 6.775 1.00 64.56 91 ASP A C 1
ATOM 770 O O . ASP A 1 91 ? 8.730 -7.570 6.880 1.00 64.56 91 ASP A O 1
ATOM 774 N N . GLN A 1 92 ? 7.372 -9.339 7.047 1.00 65.31 92 GLN A N 1
ATOM 775 C CA . GLN A 1 92 ? 6.209 -8.567 7.516 1.00 65.31 92 GLN A CA 1
ATOM 776 C C . GLN A 1 92 ? 6.123 -8.543 9.023 1.00 65.31 92 GLN A C 1
ATOM 778 O O . GLN A 1 92 ? 5.932 -9.580 9.665 1.00 65.31 92 GLN A O 1
ATOM 783 N N . SER A 1 93 ? 6.146 -7.345 9.592 1.00 81.88 93 SER A N 1
ATOM 784 C CA . SER A 1 93 ? 5.694 -7.149 10.962 1.00 81.88 93 SER A CA 1
ATOM 785 C C . SER A 1 93 ? 4.194 -7.431 11.067 1.00 81.88 93 SER A C 1
ATOM 787 O O . SER A 1 93 ? 3.379 -6.885 10.318 1.00 81.88 93 SER A O 1
ATOM 789 N N . GLN A 1 94 ? 3.843 -8.290 12.017 1.00 88.38 94 GLN A N 1
ATOM 790 C CA . GLN A 1 94 ? 2.478 -8.641 12.368 1.00 88.38 94 GLN A CA 1
ATOM 791 C C . GLN A 1 94 ? 2.129 -8.038 13.723 1.00 88.38 94 GLN A C 1
ATOM 793 O O . GLN A 1 94 ? 2.885 -8.159 14.693 1.00 88.38 94 GLN A O 1
ATOM 798 N N . TYR A 1 95 ? 0.963 -7.411 13.777 1.00 91.56 95 TYR A N 1
ATOM 799 C CA . TYR A 1 95 ? 0.478 -6.649 14.913 1.00 91.56 95 TYR A CA 1
ATOM 800 C C . TYR A 1 95 ? -0.853 -7.205 15.405 1.00 91.56 95 TYR A C 1
ATOM 802 O O . TYR A 1 95 ? -1.693 -7.651 14.624 1.00 91.56 95 TYR A O 1
ATOM 810 N N . LYS A 1 96 ? -1.059 -7.126 16.713 1.00 93.19 96 LYS A N 1
ATOM 811 C CA . LYS A 1 96 ? -2.363 -7.269 17.353 1.00 93.19 96 LYS A CA 1
ATOM 812 C C . LYS A 1 96 ? -2.933 -5.867 17.556 1.00 93.19 96 LYS A C 1
ATOM 814 O O . LYS A 1 96 ? -2.269 -5.032 18.169 1.00 93.19 96 LYS A O 1
ATOM 819 N N . LEU A 1 97 ? -4.137 -5.603 17.047 1.00 92.56 97 LEU A N 1
ATOM 820 C CA . LEU A 1 97 ? -4.802 -4.307 17.221 1.00 92.56 97 LEU A CA 1
ATOM 821 C C . LEU A 1 97 ? -5.739 -4.338 18.426 1.00 92.56 97 LEU A C 1
ATOM 823 O O . LEU A 1 97 ? -6.526 -5.273 18.570 1.00 92.56 97 LEU A O 1
ATOM 827 N N . ILE A 1 98 ? -5.629 -3.331 19.290 1.00 92.44 98 ILE A N 1
ATOM 828 C CA . ILE A 1 98 ? -6.233 -3.311 20.623 1.00 92.44 98 ILE A CA 1
ATOM 829 C C . ILE A 1 98 ? -7.061 -2.040 20.789 1.00 92.44 98 ILE A C 1
ATOM 831 O O . ILE A 1 98 ? -6.542 -0.940 20.637 1.00 92.44 98 ILE A O 1
ATOM 835 N N . MET A 1 99 ? -8.330 -2.187 21.160 1.00 90.69 99 MET A N 1
ATOM 836 C CA . MET A 1 99 ? -9.161 -1.098 21.661 1.00 90.69 99 MET A CA 1
ATOM 837 C C . MET A 1 99 ? -9.190 -1.126 23.188 1.00 90.69 99 MET A C 1
ATOM 839 O O . MET A 1 99 ? -9.531 -2.148 23.791 1.00 90.69 99 MET A O 1
ATOM 843 N N . ASN A 1 100 ? -8.926 0.017 23.816 1.00 83.62 100 ASN A N 1
ATOM 844 C CA . ASN A 1 100 ? -9.147 0.192 25.247 1.00 83.62 100 ASN A CA 1
ATOM 845 C C . ASN A 1 100 ? -10.585 0.659 25.495 1.00 83.62 100 ASN A C 1
ATOM 847 O O . ASN A 1 100 ? -10.978 1.776 25.151 1.00 83.62 100 ASN A O 1
ATOM 851 N N . ASN A 1 101 ? -11.400 -0.188 26.121 1.00 73.69 101 ASN A N 1
ATOM 852 C CA . ASN A 1 101 ? -12.759 0.169 26.508 1.00 73.69 101 ASN A CA 1
ATOM 853 C C . ASN A 1 101 ? -12.946 0.045 28.017 1.00 73.69 101 ASN A C 1
ATOM 855 O O . ASN A 1 101 ? -13.142 -1.057 28.523 1.00 73.69 101 ASN A O 1
ATOM 859 N N . LYS A 1 102 ? -12.919 1.182 28.728 1.00 70.56 102 LYS A N 1
ATOM 860 C CA . LYS A 1 102 ? -13.188 1.253 30.177 1.00 70.56 102 LYS A CA 1
ATOM 861 C C . LYS A 1 102 ? -12.374 0.205 30.960 1.00 70.56 102 LYS A C 1
ATOM 863 O O . LYS A 1 102 ? -12.946 -0.645 31.632 1.00 70.56 102 LYS A O 1
ATOM 868 N N . GLU A 1 103 ? -11.048 0.248 30.798 1.00 68.88 103 GLU A N 1
ATOM 869 C CA . GLU A 1 103 ? -10.061 -0.656 31.430 1.00 68.88 103 GLU A CA 1
ATOM 870 C C . GLU A 1 103 ? -10.051 -2.111 30.928 1.00 68.88 103 GLU A C 1
ATOM 872 O O . GLU A 1 103 ? -9.311 -2.941 31.452 1.00 68.88 103 GLU A O 1
ATOM 877 N N . ARG A 1 104 ? -10.825 -2.444 29.889 1.00 79.06 104 ARG A N 1
ATOM 878 C CA . ARG A 1 104 ? -10.743 -3.749 29.221 1.00 79.06 104 ARG A CA 1
ATOM 879 C C . ARG A 1 104 ? -10.137 -3.611 27.836 1.00 79.06 104 ARG A C 1
ATOM 881 O O . ARG A 1 104 ? -10.570 -2.772 27.046 1.00 79.06 104 ARG A O 1
ATOM 888 N N . HIS A 1 105 ? -9.180 -4.480 27.538 1.00 86.94 105 HIS A N 1
ATOM 889 C CA . HIS A 1 105 ? -8.671 -4.656 26.186 1.00 86.94 105 HIS A CA 1
ATOM 890 C C . HIS A 1 105 ? -9.657 -5.500 25.380 1.00 86.94 105 HIS A C 1
ATOM 892 O O . HIS A 1 105 ? -10.063 -6.581 25.808 1.00 86.94 105 HIS A O 1
ATOM 898 N N . MET A 1 106 ? -10.035 -4.996 24.213 1.00 89.31 106 MET A N 1
ATOM 899 C CA . MET A 1 106 ? -10.666 -5.790 23.169 1.00 89.31 106 MET A CA 1
ATOM 900 C C . MET A 1 106 ? -9.765 -5.794 21.949 1.00 89.31 106 MET A C 1
ATOM 902 O O . MET A 1 106 ? -9.107 -4.801 21.656 1.00 89.31 106 MET A O 1
ATOM 906 N N . PHE A 1 107 ? -9.736 -6.906 21.237 1.00 90.75 107 PHE A N 1
ATOM 907 C CA . PHE A 1 107 ? -8.849 -7.098 20.108 1.00 90.75 107 PHE A CA 1
ATOM 908 C C . PHE A 1 107 ? -9.625 -7.098 18.809 1.00 90.75 107 PHE A C 1
ATOM 910 O O . PHE A 1 107 ? -10.721 -7.653 18.733 1.00 90.75 107 PHE A O 1
ATOM 917 N N . LEU A 1 108 ? -9.027 -6.513 17.779 1.00 89.44 108 LEU A N 1
ATOM 918 C CA . LEU A 1 108 ? -9.564 -6.623 16.439 1.00 89.44 108 LEU A CA 1
ATOM 919 C C . LEU A 1 108 ? -9.486 -8.081 15.976 1.00 89.44 108 LEU A C 1
ATOM 921 O O . LEU A 1 108 ? -8.429 -8.716 16.017 1.00 89.44 108 LEU A O 1
ATOM 925 N N . TYR A 1 109 ? -10.627 -8.608 15.558 1.00 88.19 109 TYR A N 1
ATOM 926 C CA . TYR A 1 109 ? -10.817 -10.004 15.223 1.00 88.19 109 TYR A CA 1
ATOM 927 C C . TYR A 1 109 ? -11.642 -10.131 13.948 1.00 88.19 109 TYR A C 1
ATOM 929 O O . TYR A 1 109 ? -12.693 -9.512 13.791 1.00 88.19 109 TYR A O 1
ATOM 937 N N . CYS A 1 110 ? -11.142 -10.963 13.050 1.00 82.69 110 CYS A N 1
ATOM 938 C CA . CYS A 1 110 ? -11.798 -11.387 11.832 1.00 82.69 110 CYS A CA 1
ATOM 939 C C . CYS A 1 110 ? -11.904 -12.917 11.908 1.00 82.69 110 CYS A C 1
ATOM 941 O O . CYS A 1 110 ? -10.865 -13.588 11.862 1.00 82.69 110 CYS A O 1
ATOM 943 N N . PRO A 1 111 ? -13.100 -13.489 12.132 1.00 74.50 111 PRO A N 1
ATOM 944 C CA . PRO A 1 111 ? -13.256 -14.934 12.140 1.00 74.50 111 PRO A CA 1
ATOM 945 C C . PRO A 1 111 ? -13.011 -15.458 10.726 1.00 74.50 111 PRO A C 1
ATOM 947 O O . PRO A 1 111 ? -13.796 -15.158 9.839 1.00 74.50 111 PRO A O 1
ATOM 950 N N . GLU A 1 112 ? -11.951 -16.243 10.522 1.00 66.88 112 GLU A N 1
ATOM 951 C CA . GLU A 1 112 ? -11.731 -16.956 9.260 1.00 66.88 112 GLU A CA 1
ATOM 952 C C . GLU A 1 112 ? -12.876 -17.957 9.064 1.00 66.88 112 GLU A C 1
ATOM 954 O O . GLU A 1 112 ? -12.862 -19.057 9.628 1.00 66.88 112 GLU A O 1
ATOM 959 N N . THR A 1 113 ? -13.907 -17.584 8.306 1.00 58.00 113 THR A N 1
ATOM 960 C CA . THR A 1 113 ? -14.970 -18.523 7.964 1.00 58.00 113 THR A CA 1
ATOM 961 C C . THR A 1 113 ? -14.699 -19.094 6.584 1.00 58.00 113 THR A C 1
ATOM 963 O O . THR A 1 113 ? -14.748 -18.414 5.567 1.00 58.00 113 THR A O 1
ATOM 966 N N . SER A 1 114 ? -14.444 -20.399 6.522 1.00 53.03 114 SER A N 1
ATOM 967 C CA . SER A 1 114 ? -14.108 -21.136 5.295 1.00 53.03 114 SER A CA 1
ATOM 968 C C . SER A 1 114 ? -15.227 -21.196 4.235 1.00 53.03 114 SER A C 1
ATOM 970 O O . SER A 1 114 ? -15.149 -22.012 3.318 1.00 53.03 114 SER A O 1
ATOM 972 N N . SER A 1 115 ? -16.287 -20.381 4.343 1.00 53.19 115 SER A N 1
ATOM 973 C CA . SER A 1 115 ? -17.504 -20.514 3.528 1.00 53.19 115 SER A CA 1
ATOM 974 C C . SER A 1 115 ? -18.191 -19.218 3.073 1.00 53.19 115 SER A C 1
ATOM 976 O O . SER A 1 115 ? -19.128 -19.317 2.280 1.00 53.19 115 SER A O 1
ATOM 978 N N . SER A 1 116 ? -17.760 -18.022 3.496 1.00 53.09 116 SER A N 1
ATOM 979 C CA . SER A 1 116 ? -18.305 -16.756 2.972 1.00 53.09 116 SER A CA 1
ATOM 980 C C . SER A 1 116 ? -17.253 -15.921 2.258 1.00 53.09 116 SER A C 1
ATOM 982 O O . SER A 1 116 ? -16.090 -15.907 2.631 1.00 53.09 116 SER A O 1
ATOM 984 N N . SER A 1 117 ? -17.683 -15.192 1.228 1.00 57.09 117 SER A N 1
ATOM 985 C CA . SER A 1 117 ? -16.854 -14.234 0.488 1.00 57.09 117 SER A CA 1
ATOM 986 C C . SER A 1 117 ?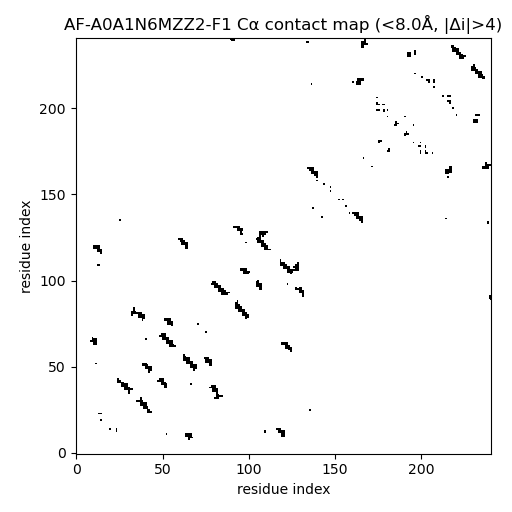 -16.502 -12.971 1.289 1.00 57.09 117 SER A C 1
ATOM 988 O O . SER A 1 117 ? -15.775 -12.127 0.782 1.00 57.09 117 SER A O 1
ATOM 990 N N . TRP A 1 118 ? -17.043 -12.820 2.504 1.00 59.12 118 TRP A N 1
ATOM 991 C CA . TRP A 1 118 ? -16.868 -11.653 3.366 1.00 59.12 118 TRP A CA 1
ATOM 992 C C . TRP A 1 118 ? -16.740 -12.105 4.821 1.00 59.12 118 TRP A C 1
ATOM 994 O O . TRP A 1 118 ? -17.664 -12.736 5.342 1.00 59.12 118 TRP A O 1
ATOM 1004 N N . ASP A 1 119 ? -15.629 -11.753 5.470 1.00 70.94 119 ASP A N 1
ATOM 1005 C CA . ASP A 1 119 ? -15.445 -11.944 6.908 1.00 70.94 119 ASP A CA 1
ATOM 1006 C C . ASP A 1 119 ? -15.605 -10.595 7.630 1.00 70.94 119 ASP A C 1
ATOM 1008 O O . ASP A 1 119 ? -14.914 -9.607 7.353 1.00 70.94 119 ASP A O 1
ATOM 1012 N N . TRP A 1 120 ? -16.577 -10.543 8.542 1.00 77.81 120 TRP A N 1
ATOM 1013 C CA . TRP A 1 120 ? -16.958 -9.321 9.249 1.00 77.81 120 TRP A CA 1
ATOM 1014 C C . TRP A 1 120 ? -15.963 -8.960 10.341 1.00 77.81 120 TRP A C 1
ATOM 1016 O O . TRP A 1 120 ? -15.570 -9.806 11.150 1.00 77.81 120 TRP A O 1
ATOM 1026 N N . LEU A 1 121 ? -15.650 -7.671 10.428 1.00 81.88 121 LEU A N 1
ATOM 1027 C CA . LEU A 1 121 ? -14.751 -7.146 11.434 1.00 81.88 121 LEU A CA 1
ATOM 1028 C C . LEU A 1 121 ? -15.451 -7.016 12.788 1.00 81.88 121 LEU A C 1
ATOM 1030 O O . LEU A 1 121 ? -16.545 -6.455 12.905 1.00 81.88 121 LEU A O 1
ATOM 1034 N N . GLN A 1 122 ? -14.800 -7.533 13.824 1.00 86.44 122 GLN A N 1
ATOM 1035 C CA . GLN A 1 122 ? -15.317 -7.545 15.185 1.00 86.44 122 GLN A CA 1
ATOM 1036 C C . GLN A 1 122 ? -14.235 -7.118 16.174 1.00 86.44 122 GLN A C 1
ATOM 1038 O O . GLN A 1 122 ? -13.040 -7.254 15.926 1.00 86.44 122 GLN A O 1
ATOM 1043 N N . LEU A 1 123 ? -14.662 -6.640 17.334 1.00 87.50 123 LEU A N 1
ATOM 1044 C CA . LEU A 1 123 ? -13.839 -6.586 18.532 1.00 87.50 123 LEU A CA 1
ATOM 1045 C C . LEU A 1 123 ? -14.174 -7.789 19.402 1.00 87.50 123 LEU A C 1
ATOM 1047 O O . LEU A 1 123 ? -15.347 -8.062 19.638 1.00 87.50 123 LEU A O 1
ATOM 1051 N N . ASN A 1 124 ? -13.169 -8.504 19.892 1.00 88.12 124 ASN A N 1
ATOM 1052 C CA . ASN A 1 124 ? -13.346 -9.685 20.729 1.00 88.12 124 ASN A CA 1
ATOM 1053 C C . ASN A 1 124 ? -12.469 -9.598 21.985 1.00 88.12 124 ASN A C 1
ATOM 1055 O O . ASN A 1 124 ? -11.377 -9.041 21.956 1.00 88.12 124 ASN A O 1
ATOM 1059 N N . SER A 1 125 ? -12.942 -10.132 23.110 1.00 87.31 125 SER A N 1
ATOM 1060 C CA . SER A 1 125 ? -12.217 -10.082 24.387 1.00 87.31 125 SER A CA 1
ATOM 1061 C C . SER A 1 125 ? -11.144 -11.165 24.545 1.00 87.31 125 SER A C 1
ATOM 1063 O O . SER A 1 125 ? -10.277 -11.026 25.401 1.00 87.31 125 SER A O 1
ATOM 1065 N N . ASN A 1 126 ? -11.180 -12.223 23.731 1.00 86.69 126 ASN A N 1
ATOM 1066 C CA . ASN A 1 126 ? -10.308 -13.395 23.870 1.00 86.69 126 ASN A CA 1
ATOM 1067 C C . ASN A 1 126 ? -9.504 -13.709 22.603 1.00 86.69 126 ASN A C 1
ATOM 1069 O O . ASN A 1 126 ? -8.383 -14.203 22.691 1.00 86.69 126 ASN A O 1
ATOM 1073 N N . ASN A 1 127 ? -10.079 -13.442 21.433 1.00 89.25 127 ASN A N 1
ATOM 1074 C CA . ASN A 1 127 ? -9.492 -13.773 20.140 1.00 89.25 127 ASN A CA 1
ATOM 1075 C C . ASN A 1 127 ? -9.014 -12.514 19.428 1.00 89.25 127 ASN A C 1
ATOM 1077 O O . ASN A 1 127 ? -9.607 -11.451 19.579 1.00 89.25 127 ASN A O 1
ATOM 1081 N N . PHE A 1 128 ? -7.972 -12.649 18.616 1.00 90.69 128 PHE A N 1
ATOM 1082 C CA . PHE A 1 128 ? -7.456 -11.573 17.780 1.00 90.69 128 PHE A CA 1
ATOM 1083 C C . PHE A 1 128 ? -6.981 -12.123 16.442 1.00 90.69 128 PHE A C 1
ATOM 1085 O O . PHE A 1 128 ? -6.588 -13.286 16.341 1.00 90.69 128 PHE A O 1
ATOM 1092 N N . THR A 1 129 ? -6.984 -11.263 15.432 1.00 88.19 129 THR A N 1
ATOM 1093 C CA . THR A 1 129 ? -6.377 -11.548 14.131 1.00 88.19 129 THR A CA 1
ATOM 1094 C C . THR A 1 129 ? -5.081 -10.754 14.019 1.00 88.19 129 THR A C 1
ATOM 1096 O O . THR A 1 129 ? -5.032 -9.574 14.371 1.00 88.19 129 THR A O 1
ATOM 1099 N N . LEU A 1 130 ? -4.010 -11.413 13.574 1.00 88.69 130 LEU A N 1
ATOM 1100 C CA . LEU A 1 130 ? -2.738 -10.748 13.305 1.00 88.69 130 LEU A CA 1
ATOM 1101 C C . LEU A 1 130 ? -2.845 -9.955 12.006 1.00 88.69 130 LEU A C 1
ATOM 1103 O O . LEU A 1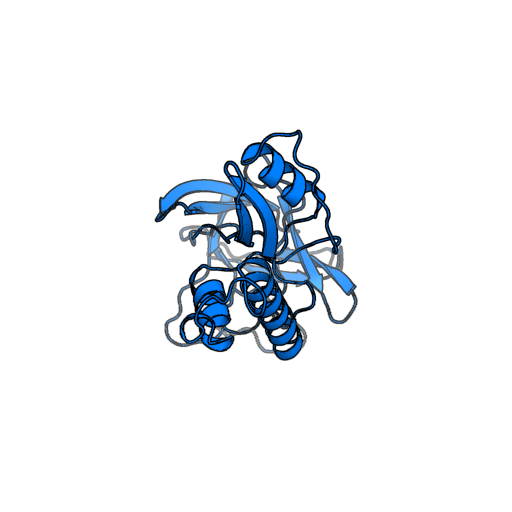 130 ? -3.168 -10.519 10.966 1.00 88.69 130 LEU A O 1
ATOM 1107 N N . MET A 1 131 ? -2.539 -8.664 12.083 1.00 83.62 131 MET A N 1
ATOM 1108 C CA . MET A 1 131 ? -2.648 -7.731 10.967 1.00 83.62 131 MET A CA 1
ATOM 1109 C C . MET A 1 131 ? -1.272 -7.242 10.531 1.00 83.62 131 MET A C 1
ATOM 1111 O O . MET A 1 131 ? -0.388 -7.020 11.361 1.00 83.62 131 MET A O 1
ATOM 1115 N N . SER A 1 132 ? -1.121 -6.997 9.235 1.00 79.31 132 SER A N 1
ATOM 1116 C CA . SER A 1 132 ? 0.026 -6.293 8.666 1.00 79.31 132 SER A CA 1
ATOM 1117 C C . SER A 1 132 ? -0.455 -5.013 7.996 1.00 79.31 132 SER A C 1
ATOM 1119 O O . SER A 1 132 ? -1.539 -4.968 7.418 1.00 79.31 132 SER A O 1
ATOM 1121 N N . PHE A 1 133 ? 0.333 -3.948 8.120 1.00 75.62 133 PHE A N 1
ATOM 1122 C CA . PHE A 1 133 ? 0.011 -2.664 7.511 1.00 75.62 133 PHE A CA 1
ATOM 1123 C C . PHE A 1 133 ? 0.673 -2.560 6.146 1.00 75.62 133 PHE A C 1
ATOM 1125 O O . PHE A 1 133 ? 1.903 -2.588 6.053 1.00 75.62 133 PHE A O 1
ATOM 1132 N N . TYR A 1 134 ? -0.139 -2.372 5.110 1.00 70.19 134 TYR A N 1
ATOM 1133 C CA . TYR A 1 134 ? 0.349 -2.141 3.760 1.00 70.19 134 TYR A CA 1
ATOM 1134 C C . TYR A 1 134 ? 0.063 -0.703 3.333 1.00 70.19 134 TYR A C 1
ATOM 1136 O O . TYR A 1 134 ? -1.067 -0.233 3.466 1.00 70.19 134 TYR A O 1
ATOM 1144 N N . PRO A 1 135 ? 1.070 0.022 2.824 1.00 65.69 135 PRO A N 1
ATOM 1145 C CA . PRO A 1 135 ? 0.826 1.311 2.205 1.00 65.69 135 PRO A CA 1
ATOM 1146 C C . PRO A 1 135 ? 0.035 1.087 0.916 1.00 65.69 135 PRO A C 1
ATOM 1148 O O . PRO A 1 135 ? 0.528 0.428 0.002 1.00 65.69 135 PRO A O 1
ATOM 1151 N N . LEU A 1 136 ? -1.167 1.658 0.836 1.00 69.12 136 LEU A N 1
ATOM 1152 C CA . LEU A 1 136 ? -1.970 1.620 -0.387 1.00 69.12 136 LEU A CA 1
ATOM 1153 C C . LEU A 1 136 ? -1.293 2.429 -1.502 1.00 69.12 136 LEU A C 1
ATOM 1155 O O . LEU A 1 136 ? -1.201 1.982 -2.641 1.00 69.12 136 LEU A O 1
ATOM 1159 N N . HIS A 1 137 ? -0.723 3.579 -1.140 1.00 77.81 137 HIS A N 1
ATOM 1160 C CA . HIS A 1 137 ? 0.083 4.404 -2.029 1.00 77.81 137 HIS A CA 1
ATOM 1161 C C . HIS A 1 137 ? 1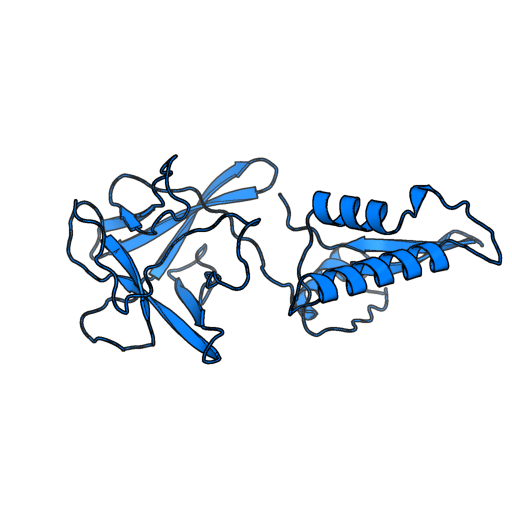.278 4.990 -1.277 1.00 77.81 137 HIS A C 1
ATOM 1163 O O . HIS A 1 137 ? 1.245 5.212 -0.065 1.00 77.81 137 HIS A O 1
ATOM 1169 N N . PHE A 1 138 ? 2.342 5.284 -2.012 1.00 79.88 138 PHE A N 1
ATOM 1170 C CA . PHE A 1 138 ? 3.438 6.111 -1.544 1.00 79.88 138 PHE A CA 1
ATOM 1171 C C . PHE A 1 138 ? 3.314 7.504 -2.134 1.00 79.88 138 PHE A C 1
ATOM 1173 O O . PHE A 1 138 ? 3.360 7.681 -3.351 1.00 79.88 138 PHE A O 1
ATOM 1180 N N . GLU A 1 139 ? 3.254 8.509 -1.267 1.00 85.06 139 GLU A N 1
ATOM 1181 C CA . GLU A 1 139 ? 3.472 9.882 -1.695 1.00 85.06 139 GLU A CA 1
ATOM 1182 C C . GLU A 1 139 ? 4.858 10.042 -2.321 1.00 85.06 139 GLU A C 1
ATOM 1184 O O . GLU A 1 139 ? 5.860 9.463 -1.885 1.00 85.06 139 GLU A O 1
ATOM 1189 N N . ASN A 1 140 ? 4.941 10.932 -3.299 1.00 84.38 140 ASN A N 1
ATOM 1190 C CA . ASN A 1 140 ? 6.176 11.305 -3.971 1.00 84.38 140 ASN A CA 1
ATOM 1191 C C . ASN A 1 140 ? 7.300 11.718 -2.998 1.00 84.38 140 ASN A C 1
ATOM 1193 O O . ASN A 1 140 ? 8.470 11.381 -3.205 1.00 84.38 140 ASN A O 1
ATOM 1197 N N . SER A 1 141 ? 6.947 12.399 -1.905 1.00 85.06 141 SER A N 1
ATOM 1198 C CA . SER A 1 141 ? 7.857 12.781 -0.818 1.00 85.06 141 SER A CA 1
ATOM 1199 C C . SER A 1 141 ? 8.562 11.553 -0.207 1.00 85.06 141 SER A C 1
ATOM 1201 O O . SER A 1 141 ? 9.794 11.526 -0.087 1.00 85.06 141 SER A O 1
ATOM 1203 N N . ILE A 1 142 ? 7.795 10.501 0.094 1.00 83.62 142 ILE A N 1
ATOM 1204 C CA . ILE A 1 142 ? 8.251 9.220 0.644 1.00 83.62 142 ILE A CA 1
ATOM 1205 C C . ILE A 1 142 ? 9.092 8.472 -0.388 1.00 83.62 142 ILE A C 1
ATOM 1207 O O . ILE A 1 142 ? 10.183 8.002 -0.055 1.00 83.62 142 ILE A O 1
ATOM 1211 N N . VAL A 1 143 ? 8.635 8.407 -1.643 1.00 84.88 143 VAL A N 1
ATOM 1212 C CA . VAL A 1 143 ? 9.377 7.774 -2.745 1.00 84.88 143 VAL A CA 1
ATOM 1213 C C . VAL A 1 143 ? 10.755 8.414 -2.883 1.00 84.88 143 VAL A C 1
ATOM 1215 O O . VAL A 1 143 ? 11.765 7.716 -2.804 1.00 84.88 143 VAL A O 1
ATOM 1218 N N . LYS A 1 144 ? 10.827 9.747 -2.996 1.00 86.75 144 LYS A N 1
ATOM 1219 C CA . LYS A 1 144 ? 12.095 10.487 -3.089 1.00 86.75 144 LYS A CA 1
ATOM 1220 C C . LYS A 1 144 ? 13.000 10.220 -1.893 1.00 86.75 144 LYS A C 1
ATOM 1222 O O . LYS A 1 144 ? 14.199 10.027 -2.083 1.00 86.75 144 LYS A O 1
ATOM 1227 N N . LYS A 1 145 ? 12.451 10.201 -0.674 1.00 84.81 145 LYS A N 1
ATOM 1228 C CA . LYS A 1 145 ? 13.216 9.910 0.546 1.00 84.81 145 LYS A CA 1
ATOM 1229 C C . LYS A 1 145 ? 13.810 8.500 0.511 1.00 84.81 145 LYS A C 1
ATOM 1231 O O . LYS A 1 145 ? 15.003 8.357 0.759 1.00 84.81 145 LYS A O 1
ATOM 1236 N N . ARG A 1 146 ? 13.020 7.481 0.152 1.00 83.62 146 ARG A N 1
ATOM 1237 C CA . ARG A 1 146 ? 13.487 6.088 0.020 1.00 83.62 146 ARG A CA 1
ATOM 1238 C C . ARG A 1 146 ? 14.556 5.956 -1.062 1.00 83.62 146 ARG A C 1
ATOM 1240 O O . ARG A 1 146 ? 15.626 5.420 -0.798 1.00 83.62 146 ARG A O 1
ATOM 1247 N N . CYS A 1 147 ? 14.312 6.535 -2.236 1.00 84.81 147 CYS A N 1
ATOM 1248 C CA . CYS A 1 147 ? 15.262 6.555 -3.345 1.00 84.81 147 CYS A CA 1
ATOM 1249 C C . CYS A 1 147 ? 16.601 7.193 -2.941 1.00 84.81 147 CYS A C 1
ATOM 1251 O O . CYS A 1 147 ? 17.644 6.648 -3.261 1.00 84.81 147 CYS A O 1
ATOM 1253 N N . LYS A 1 148 ? 16.588 8.309 -2.198 1.00 85.19 148 LYS A N 1
ATOM 1254 C CA . LYS A 1 148 ? 17.805 8.965 -1.673 1.00 85.19 148 LYS A CA 1
ATOM 1255 C C . LYS A 1 148 ? 18.487 8.210 -0.524 1.00 85.19 148 LYS A C 1
ATOM 1257 O O . LYS A 1 148 ? 19.622 8.529 -0.181 1.00 85.19 148 LYS A O 1
ATOM 1262 N N . GLY A 1 149 ? 17.775 7.293 0.132 1.00 83.06 149 GLY A N 1
ATOM 1263 C CA . GLY A 1 149 ? 18.340 6.411 1.152 1.00 83.06 149 GLY A CA 1
ATOM 1264 C C . GLY A 1 149 ? 19.074 5.223 0.533 1.00 83.06 149 GLY A C 1
ATOM 1265 O O . GLY A 1 149 ? 20.135 4.843 1.014 1.00 83.06 149 GLY A O 1
ATOM 1266 N N . VAL A 1 150 ? 18.527 4.670 -0.554 1.00 82.50 150 VAL A N 1
ATOM 1267 C CA . VAL A 1 150 ? 19.134 3.559 -1.306 1.00 82.50 150 VAL A CA 1
ATOM 1268 C C . VAL A 1 150 ? 20.233 4.060 -2.249 1.00 82.50 150 VAL A C 1
ATOM 1270 O O . VAL A 1 150 ? 21.302 3.462 -2.347 1.00 82.50 150 VAL A O 1
ATOM 1273 N N . TRP A 1 151 ? 19.986 5.173 -2.935 1.00 78.12 151 TRP A N 1
ATOM 1274 C CA . TRP A 1 151 ? 20.894 5.787 -3.899 1.00 78.12 151 TRP A CA 1
ATOM 1275 C C . TRP A 1 151 ? 21.384 7.137 -3.385 1.00 78.12 151 TRP A C 1
ATOM 1277 O O . TRP A 1 151 ? 20.672 7.837 -2.677 1.00 78.12 151 TRP A O 1
ATOM 1287 N N . SER A 1 152 ? 22.606 7.529 -3.753 1.00 75.06 152 SER A N 1
ATOM 1288 C CA . SER A 1 152 ? 23.221 8.779 -3.287 1.00 75.06 152 SER A CA 1
ATOM 1289 C C . SER A 1 152 ? 22.282 9.988 -3.413 1.00 75.06 152 SER A C 1
ATOM 1291 O O . SER A 1 152 ? 21.650 10.197 -4.449 1.00 75.06 152 SER A O 1
ATOM 1293 N N . SER A 1 153 ? 22.275 10.857 -2.397 1.00 72.06 153 SER A N 1
ATOM 1294 C CA . SER A 1 153 ? 21.473 12.092 -2.351 1.00 72.06 153 SER A CA 1
ATOM 1295 C C . SER A 1 153 ? 21.720 13.065 -3.514 1.00 72.06 153 SER A C 1
ATOM 1297 O O . SER A 1 153 ? 20.934 13.992 -3.711 1.00 72.06 153 SER A O 1
ATOM 1299 N N . ARG A 1 154 ? 22.795 12.853 -4.285 1.00 75.31 154 ARG A N 1
ATOM 1300 C CA . ARG A 1 154 ? 23.178 13.634 -5.468 1.00 75.31 154 ARG A CA 1
ATOM 1301 C C . ARG A 1 154 ? 22.452 13.215 -6.750 1.00 75.31 154 ARG A C 1
ATOM 1303 O O . ARG A 1 154 ? 22.553 13.931 -7.742 1.00 75.31 154 ARG A O 1
ATOM 1310 N N . VAL A 1 155 ? 21.751 12.080 -6.759 1.00 79.50 155 VAL A N 1
ATOM 1311 C CA . VAL A 1 155 ? 21.016 11.616 -7.943 1.00 79.50 155 VAL A CA 1
ATOM 1312 C C . VAL A 1 155 ? 19.756 12.476 -8.127 1.00 79.50 155 VAL A C 1
ATOM 1314 O O . VAL A 1 155 ? 18.917 12.526 -7.222 1.00 79.50 155 VAL A O 1
ATOM 1317 N N . PRO A 1 156 ? 19.589 13.170 -9.269 1.00 83.94 156 PRO A N 1
ATOM 1318 C CA . PRO A 1 156 ? 18.382 13.941 -9.532 1.00 83.94 156 PRO A CA 1
ATOM 1319 C C . PRO A 1 156 ? 17.198 12.996 -9.761 1.00 83.94 156 PRO A C 1
ATOM 1321 O O . PRO A 1 156 ? 17.210 12.176 -10.675 1.00 83.94 156 PRO A O 1
ATOM 1324 N N . ILE A 1 157 ? 16.154 13.134 -8.943 1.00 86.06 157 ILE A N 1
ATOM 1325 C CA . ILE A 1 157 ? 14.932 12.330 -9.046 1.00 86.06 157 ILE A CA 1
ATOM 1326 C C . ILE A 1 157 ? 13.828 13.191 -9.652 1.00 86.06 157 ILE A C 1
ATOM 1328 O O . ILE A 1 157 ? 13.425 14.198 -9.064 1.00 86.06 157 ILE A O 1
ATOM 1332 N N . LYS A 1 158 ? 13.321 12.767 -10.810 1.00 86.44 158 LYS A N 1
ATOM 1333 C CA . LYS A 1 158 ? 12.115 13.320 -11.431 1.00 86.44 158 LYS A CA 1
ATOM 1334 C C . LYS A 1 158 ? 10.944 12.382 -11.188 1.00 86.44 158 LYS A C 1
ATOM 1336 O O . LYS A 1 158 ? 11.090 11.167 -11.226 1.00 86.44 158 LYS A O 1
ATOM 1341 N N . THR A 1 159 ? 9.787 12.969 -10.953 1.00 82.44 159 THR A N 1
ATOM 1342 C CA . THR A 1 159 ? 8.554 12.263 -10.609 1.00 82.44 159 THR A CA 1
ATOM 1343 C C . THR A 1 159 ? 7.431 12.829 -11.452 1.00 82.44 159 THR A C 1
ATOM 1345 O O . THR A 1 159 ? 7.317 14.052 -11.522 1.00 82.44 159 THR A O 1
ATOM 1348 N N . SER A 1 160 ? 6.648 11.960 -12.083 1.00 79.44 160 SER A N 1
ATOM 1349 C CA . SER A 1 160 ? 5.480 12.329 -12.887 1.00 79.44 160 SER A CA 1
ATOM 1350 C C . SER A 1 160 ? 4.240 12.565 -12.032 1.00 79.44 160 SER A C 1
ATOM 1352 O O . SER A 1 160 ? 3.497 13.499 -12.305 1.00 79.44 160 SER A O 1
ATOM 1354 N N . ASP A 1 161 ? 4.071 11.771 -10.975 1.00 84.19 161 ASP A N 1
ATOM 1355 C CA . ASP A 1 161 ? 2.823 11.683 -10.217 1.00 84.19 161 ASP A CA 1
ATOM 1356 C C . ASP A 1 161 ? 3.007 12.159 -8.763 1.00 84.19 161 ASP A C 1
ATOM 1358 O O . ASP A 1 161 ? 4.123 12.175 -8.219 1.00 84.19 161 ASP A O 1
ATOM 1362 N N . SER A 1 162 ? 1.911 12.582 -8.127 1.00 84.88 162 SER A N 1
ATOM 1363 C CA . SER A 1 162 ? 1.877 13.010 -6.718 1.00 84.88 162 SER A CA 1
ATOM 1364 C C . SER A 1 162 ? 1.957 11.826 -5.745 1.00 84.88 162 SER A C 1
ATOM 1366 O O . SER A 1 162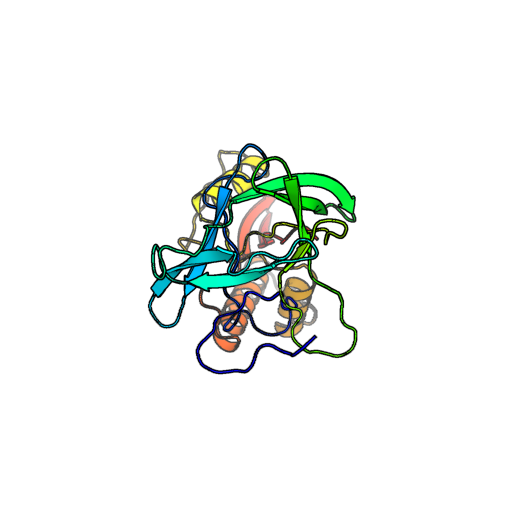 ? 2.557 11.955 -4.674 1.00 84.88 162 SER A O 1
ATOM 1368 N N . ALA A 1 163 ? 1.438 10.665 -6.147 1.00 86.50 163 ALA A N 1
ATOM 1369 C CA . ALA A 1 163 ? 1.493 9.402 -5.420 1.00 86.50 163 ALA A CA 1
ATOM 1370 C C . ALA A 1 163 ? 1.649 8.221 -6.393 1.00 86.50 163 ALA A C 1
ATOM 1372 O O . ALA A 1 163 ? 1.405 8.360 -7.591 1.00 86.50 163 ALA A O 1
ATOM 1373 N N . CYS A 1 164 ? 2.080 7.066 -5.886 1.00 86.94 164 CYS A N 1
ATOM 1374 C CA . CYS A 1 164 ? 2.185 5.834 -6.663 1.00 86.94 164 CYS A CA 1
ATOM 1375 C C . CYS A 1 164 ? 1.765 4.606 -5.844 1.00 86.94 164 CYS A C 1
ATOM 1377 O O . CYS A 1 164 ? 2.060 4.516 -4.654 1.00 86.94 164 CYS A O 1
ATOM 1379 N N . THR A 1 165 ? 1.149 3.623 -6.489 1.00 84.50 165 THR A N 1
ATOM 1380 C CA . THR A 1 165 ? 0.739 2.354 -5.872 1.00 84.50 165 THR A CA 1
ATOM 1381 C C . THR A 1 165 ? 1.899 1.355 -5.918 1.00 84.50 165 THR A C 1
ATOM 1383 O O . THR A 1 165 ? 2.419 1.091 -7.006 1.00 84.50 165 THR A O 1
ATOM 1386 N N . PRO A 1 166 ? 2.370 0.804 -4.788 1.00 81.75 166 PRO A N 1
ATOM 1387 C CA . PRO A 1 166 ? 3.396 -0.234 -4.807 1.00 81.75 166 PRO A CA 1
ATOM 1388 C C . PRO A 1 166 ? 2.900 -1.508 -5.499 1.00 81.75 166 PRO A C 1
ATOM 1390 O O . PRO A 1 166 ? 1.702 -1.759 -5.581 1.00 81.75 166 PRO A O 1
ATOM 1393 N N . VAL A 1 167 ? 3.823 -2.319 -6.013 1.00 80.06 167 VAL A N 1
ATOM 1394 C CA . VAL A 1 167 ? 3.481 -3.548 -6.751 1.00 80.06 167 VAL A CA 1
ATOM 1395 C C . VAL A 1 167 ? 4.193 -4.753 -6.168 1.00 80.06 167 VAL A C 1
ATOM 1397 O O . VAL A 1 167 ? 5.349 -4.648 -5.775 1.00 80.06 167 VAL A O 1
ATOM 1400 N N . SER A 1 168 ? 3.531 -5.907 -6.120 1.00 77.44 168 SER A N 1
ATOM 1401 C CA . SER A 1 168 ? 4.201 -7.146 -5.722 1.00 77.44 168 SER A CA 1
ATOM 1402 C C . SER A 1 168 ? 5.141 -7.657 -6.820 1.00 77.44 168 SER A C 1
ATOM 1404 O O . SER A 1 168 ? 5.010 -7.307 -8.002 1.00 77.44 168 SER A O 1
ATOM 1406 N N . ASP A 1 169 ? 6.064 -8.541 -6.443 1.00 79.69 169 ASP A N 1
ATOM 1407 C CA . ASP A 1 169 ? 6.953 -9.223 -7.385 1.00 79.69 169 ASP A CA 1
ATOM 1408 C C . ASP A 1 169 ? 6.178 -10.043 -8.425 1.00 79.69 169 ASP A C 1
ATOM 1410 O O . ASP A 1 169 ? 6.589 -10.126 -9.584 1.00 79.69 169 ASP A O 1
ATOM 1414 N N . GLU A 1 170 ? 5.055 -10.656 -8.044 1.00 79.50 170 GLU A N 1
ATOM 1415 C CA . GLU A 1 170 ? 4.189 -11.412 -8.953 1.00 79.50 170 GLU A CA 1
ATOM 1416 C C . GLU A 1 170 ? 3.574 -10.502 -10.015 1.00 79.50 170 GLU A C 1
ATOM 1418 O O . GLU A 1 170 ? 3.582 -10.851 -11.198 1.00 79.50 170 GLU A O 1
ATOM 1423 N N . ILE A 1 171 ? 3.085 -9.323 -9.613 1.00 83.00 171 ILE A N 1
ATOM 1424 C CA . ILE A 1 171 ? 2.528 -8.331 -10.538 1.00 83.00 171 ILE A CA 1
ATOM 1425 C C . ILE A 1 171 ? 3.620 -7.840 -11.488 1.00 83.00 171 ILE A C 1
ATOM 1427 O O . ILE A 1 171 ? 3.415 -7.844 -12.702 1.00 83.00 171 ILE A O 1
ATOM 1431 N N . ALA A 1 172 ? 4.802 -7.489 -10.973 1.00 87.81 172 ALA A N 1
ATOM 1432 C CA . ALA A 1 172 ? 5.926 -7.067 -11.805 1.00 87.81 172 ALA A CA 1
ATOM 1433 C C . ALA A 1 172 ? 6.331 -8.161 -12.815 1.00 87.81 172 ALA A C 1
ATOM 1435 O O . ALA A 1 172 ? 6.439 -7.904 -14.015 1.00 87.81 172 ALA A O 1
ATOM 1436 N N . LYS A 1 173 ? 6.475 -9.417 -12.375 1.00 88.00 173 LYS A N 1
ATOM 1437 C CA . LYS A 1 173 ? 6.789 -10.548 -13.268 1.00 88.00 173 LYS A CA 1
ATOM 1438 C C . LYS A 1 173 ? 5.724 -10.743 -14.344 1.00 88.00 173 LYS A C 1
ATOM 1440 O O . LYS A 1 173 ? 6.074 -10.926 -15.510 1.00 88.00 173 LYS A O 1
ATOM 1445 N N . LYS A 1 174 ? 4.443 -10.670 -13.977 1.00 89.19 174 LYS A N 1
ATOM 1446 C CA . LYS A 1 174 ? 3.329 -10.785 -14.923 1.00 89.19 174 LYS A CA 1
ATOM 1447 C C . LYS A 1 174 ? 3.367 -9.668 -15.967 1.00 89.19 174 LYS A C 1
ATOM 1449 O O . LYS A 1 174 ? 3.299 -9.951 -17.155 1.00 89.19 174 LYS A O 1
ATOM 1454 N N . LEU A 1 175 ? 3.572 -8.418 -15.550 1.00 91.75 175 LEU A N 1
ATOM 1455 C CA . LEU A 1 175 ? 3.683 -7.274 -16.461 1.00 91.75 175 LEU A CA 1
ATOM 1456 C C . LEU A 1 175 ? 4.849 -7.435 -17.449 1.00 91.75 175 LEU A C 1
ATOM 1458 O O . LEU A 1 175 ? 4.708 -7.122 -18.631 1.00 91.75 175 LEU A O 1
ATOM 1462 N N . TYR A 1 176 ? 5.989 -7.956 -16.987 1.00 92.56 176 TYR A N 1
ATOM 1463 C CA . TYR A 1 176 ? 7.137 -8.251 -17.847 1.00 92.56 176 TYR A CA 1
ATOM 1464 C C . TYR A 1 176 ? 6.825 -9.350 -18.878 1.00 92.56 176 TYR A C 1
ATOM 1466 O O . TYR A 1 176 ? 7.181 -9.226 -20.055 1.00 92.56 176 TYR A O 1
ATOM 1474 N N . GLN A 1 177 ? 6.130 -10.412 -18.455 1.00 93.94 177 GLN A N 1
ATOM 1475 C CA . GLN A 1 177 ? 5.676 -11.495 -19.333 1.00 93.94 177 GLN A CA 1
ATOM 1476 C C . GLN A 1 177 ? 4.652 -11.000 -20.363 1.00 93.94 177 GLN A C 1
ATOM 1478 O O . GLN A 1 177 ? 4.783 -11.307 -21.548 1.00 93.94 177 GLN A O 1
ATOM 1483 N N . ASP A 1 178 ? 3.694 -10.174 -19.942 1.00 94.12 178 ASP A N 1
ATOM 1484 C CA . ASP A 1 178 ? 2.667 -9.585 -20.806 1.00 94.12 178 ASP A CA 1
ATOM 1485 C C . ASP A 1 178 ? 3.272 -8.636 -21.854 1.00 94.12 178 ASP A C 1
ATOM 1487 O O . ASP A 1 178 ? 2.793 -8.570 -22.989 1.00 94.12 178 ASP A O 1
ATOM 1491 N N . ALA A 1 179 ? 4.370 -7.950 -21.511 1.00 94.50 179 ALA A N 1
ATOM 1492 C CA . ALA A 1 179 ? 5.160 -7.153 -22.452 1.00 94.50 179 ALA A CA 1
ATOM 1493 C C . ALA A 1 179 ? 5.963 -8.013 -23.449 1.00 94.50 179 ALA A C 1
ATOM 1495 O O . ALA A 1 179 ? 6.513 -7.488 -24.419 1.00 94.50 179 ALA A O 1
ATOM 1496 N N . LYS A 1 180 ? 6.058 -9.330 -23.212 1.00 94.44 180 LYS A N 1
ATOM 1497 C CA . LYS A 1 180 ? 6.852 -10.299 -23.986 1.00 94.44 180 LYS A CA 1
ATOM 1498 C C . LYS A 1 180 ? 8.332 -9.93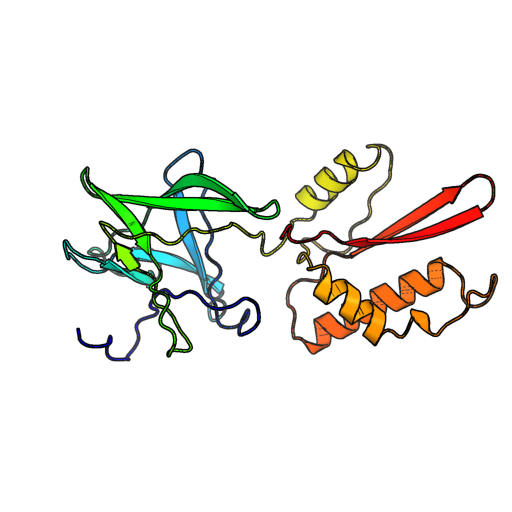0 -24.100 1.00 94.44 180 LYS A C 1
ATOM 1500 O O . LYS A 1 180 ? 9.005 -10.360 -25.035 1.00 94.44 180 LYS A O 1
ATOM 1505 N N . LEU A 1 181 ? 8.866 -9.162 -23.150 1.00 91.81 181 LEU A N 1
ATOM 1506 C CA . LEU A 1 181 ? 10.222 -8.613 -23.247 1.00 91.81 181 LEU A CA 1
ATOM 1507 C C . LEU A 1 181 ? 11.305 -9.691 -23.299 1.00 91.81 181 LEU A C 1
ATOM 1509 O O . LEU A 1 181 ? 12.290 -9.516 -24.004 1.00 91.81 181 LEU A O 1
ATOM 1513 N N . GLY A 1 182 ? 11.084 -10.841 -22.659 1.00 90.81 182 GLY A N 1
ATOM 1514 C CA . GLY A 1 182 ? 12.007 -11.979 -22.732 1.00 90.81 182 GLY A CA 1
ATOM 1515 C C . GLY A 1 182 ? 12.141 -12.620 -24.122 1.00 90.81 182 GLY A C 1
ATOM 1516 O O . GLY A 1 182 ? 13.029 -13.439 -24.315 1.00 90.81 182 GLY A O 1
ATOM 1517 N N . SER A 1 183 ? 11.278 -12.267 -25.084 1.00 92.69 183 SER A N 1
ATOM 1518 C CA . SER A 1 183 ? 11.337 -12.770 -26.467 1.00 92.69 183 SER A CA 1
ATOM 1519 C C . SER A 1 183 ? 12.090 -11.856 -27.440 1.00 92.69 183 SER A C 1
ATOM 1521 O O . SER A 1 183 ? 12.272 -12.224 -28.599 1.00 92.69 183 SER A O 1
ATOM 1523 N N . TYR A 1 184 ? 12.531 -10.677 -26.990 1.00 92.19 184 TYR A N 1
ATOM 1524 C CA . TYR A 1 184 ? 13.273 -9.731 -27.820 1.00 92.19 184 TYR A CA 1
ATOM 1525 C C . TYR A 1 184 ? 14.767 -9.790 -27.513 1.00 92.19 184 TYR A C 1
ATOM 1527 O O . TYR A 1 184 ? 15.186 -9.834 -26.358 1.00 92.19 184 TYR A O 1
ATOM 1535 N N . GLU A 1 185 ? 15.580 -9.722 -28.562 1.00 92.38 185 GLU A N 1
ATOM 1536 C CA . GLU A 1 185 ? 17.027 -9.576 -28.441 1.00 92.38 185 GLU A CA 1
ATOM 1537 C C . GLU A 1 185 ? 17.429 -8.102 -28.443 1.00 92.38 185 GLU A C 1
ATOM 1539 O O . GLU A 1 185 ? 16.861 -7.281 -29.170 1.00 92.38 185 GLU A O 1
ATOM 1544 N N . ARG A 1 186 ? 18.457 -7.765 -27.658 1.00 89.94 186 ARG A N 1
ATOM 1545 C CA . ARG A 1 186 ? 19.013 -6.411 -27.640 1.00 89.94 186 ARG A CA 1
ATOM 1546 C C . ARG A 1 186 ? 19.697 -6.094 -28.965 1.00 89.94 186 ARG A C 1
ATOM 1548 O O . ARG A 1 186 ? 20.596 -6.811 -29.396 1.00 89.94 186 ARG A O 1
ATOM 1555 N N . ARG A 1 187 ? 19.361 -4.944 -29.543 1.00 91.00 187 ARG A N 1
ATOM 1556 C CA . ARG A 1 187 ? 20.020 -4.367 -30.719 1.00 91.00 187 ARG A CA 1
ATOM 1557 C C . ARG A 1 187 ? 20.488 -2.961 -30.375 1.00 91.00 187 ARG A C 1
ATOM 1559 O O . ARG A 1 187 ? 19.673 -2.119 -30.029 1.00 91.00 187 ARG A O 1
ATOM 1566 N N . VAL A 1 188 ? 21.795 -2.714 -30.460 1.00 83.44 188 VAL A N 1
ATOM 1567 C CA . VAL A 1 188 ? 22.444 -1.501 -29.913 1.00 83.44 188 VAL A CA 1
ATOM 1568 C C . VAL A 1 188 ? 21.781 -0.197 -30.373 1.00 83.44 188 VAL A C 1
ATOM 1570 O O . VAL A 1 188 ? 21.626 0.714 -29.566 1.00 83.44 188 VAL A O 1
ATOM 1573 N N . GLU A 1 189 ? 21.353 -0.124 -31.633 1.00 83.62 189 GLU A N 1
ATOM 1574 C CA . GLU A 1 189 ? 20.780 1.102 -32.206 1.00 83.62 189 GLU A CA 1
ATOM 1575 C C . GLU A 1 189 ? 19.253 1.096 -32.330 1.00 83.62 189 GLU A C 1
ATOM 1577 O O . GLU A 1 189 ? 18.649 2.160 -32.358 1.00 83.62 189 GLU A O 1
ATOM 1582 N N . SER A 1 190 ? 18.622 -0.079 -32.427 1.00 90.62 190 SER A N 1
ATOM 1583 C CA . SER A 1 190 ? 17.183 -0.191 -32.725 1.00 90.62 190 SER A CA 1
ATOM 1584 C C . SER A 1 190 ? 16.330 -0.706 -31.569 1.00 90.62 190 SER A C 1
ATOM 1586 O O . SER A 1 190 ? 15.113 -0.546 -31.616 1.00 90.62 190 SER A O 1
ATOM 1588 N N . PHE A 1 191 ? 16.935 -1.369 -30.578 1.00 91.31 191 PHE A N 1
ATOM 1589 C CA . PHE A 1 191 ? 16.235 -1.892 -29.406 1.00 91.31 191 PHE A CA 1
ATOM 1590 C C . PHE A 1 191 ? 17.218 -2.161 -28.254 1.00 91.31 191 PHE A C 1
ATOM 1592 O O . PHE A 1 191 ? 17.649 -3.294 -28.008 1.00 91.31 191 PHE A O 1
ATOM 1599 N N . ASN A 1 192 ? 17.658 -1.094 -27.594 1.00 89.81 192 ASN A N 1
ATOM 1600 C CA . ASN A 1 192 ? 18.659 -1.116 -26.531 1.00 89.81 192 ASN A CA 1
ATOM 1601 C C . ASN A 1 192 ? 18.013 -1.106 -25.130 1.00 89.81 192 ASN A C 1
ATOM 1603 O O . ASN A 1 192 ? 16.798 -1.201 -24.989 1.00 89.81 192 ASN A O 1
ATOM 1607 N N . TYR A 1 193 ? 18.821 -1.017 -24.067 1.00 89.50 193 TYR A N 1
ATOM 1608 C CA . TYR A 1 193 ? 18.314 -1.059 -22.687 1.00 89.50 193 TYR A CA 1
ATOM 1609 C C . TYR A 1 193 ? 17.247 0.002 -22.381 1.00 89.50 193 TYR A C 1
ATOM 1611 O O . TYR A 1 193 ? 16.324 -0.272 -21.612 1.00 89.50 193 TYR A O 1
ATOM 1619 N N . GLU A 1 194 ? 17.363 1.196 -22.967 1.00 90.50 194 GLU A N 1
ATOM 1620 C CA . GLU A 1 194 ? 16.382 2.269 -22.802 1.00 90.50 194 GLU A CA 1
ATOM 1621 C C . GLU A 1 194 ? 15.044 1.860 -23.427 1.00 90.50 194 GLU A C 1
ATOM 1623 O O . GLU A 1 194 ? 14.008 1.995 -22.776 1.00 90.50 194 GLU A O 1
ATOM 1628 N N . ASP A 1 195 ? 15.066 1.258 -24.619 1.00 92.44 195 ASP A N 1
ATOM 1629 C CA . ASP A 1 195 ? 13.864 0.779 -25.306 1.00 92.44 195 ASP A CA 1
ATOM 1630 C C . ASP A 1 195 ? 13.152 -0.327 -24.515 1.00 92.44 195 ASP A C 1
ATOM 1632 O O . ASP A 1 195 ? 11.938 -0.255 -24.313 1.00 92.44 195 ASP A O 1
ATOM 1636 N N . PHE A 1 196 ? 13.895 -1.306 -23.977 1.00 93.75 196 PHE A N 1
ATOM 1637 C CA . PHE A 1 196 ? 13.326 -2.337 -23.093 1.00 93.75 196 PHE A CA 1
ATOM 1638 C C . PHE A 1 196 ? 12.601 -1.714 -21.898 1.00 93.75 196 PHE A C 1
ATOM 1640 O O . PHE A 1 196 ? 11.485 -2.114 -21.559 1.00 93.75 196 PHE A O 1
ATOM 1647 N N . CYS A 1 197 ? 13.220 -0.716 -21.267 1.00 94.19 197 CYS A N 1
ATOM 1648 C CA . CYS A 1 197 ? 12.624 -0.025 -20.136 1.00 94.19 197 CYS A CA 1
ATOM 1649 C C . CYS A 1 197 ? 11.381 0.775 -20.543 1.00 94.19 197 CYS A C 1
ATOM 1651 O O . CYS A 1 197 ? 10.360 0.717 -19.859 1.00 94.19 197 CYS A O 1
ATOM 1653 N N . HIS A 1 198 ? 11.424 1.497 -21.662 1.00 93.31 198 HIS A N 1
ATOM 1654 C CA . HIS A 1 198 ? 10.279 2.266 -22.143 1.00 93.31 198 HIS A CA 1
ATOM 1655 C C . HIS A 1 198 ? 9.095 1.372 -22.511 1.00 93.31 198 HIS A C 1
ATOM 1657 O O . HIS A 1 198 ? 7.971 1.669 -22.102 1.00 93.31 198 HIS A O 1
ATOM 1663 N N . VAL A 1 199 ? 9.334 0.249 -23.195 1.00 95.25 199 VAL A N 1
ATOM 1664 C CA . VAL A 1 199 ? 8.289 -0.740 -23.496 1.00 95.25 199 VAL A CA 1
ATOM 1665 C C . VAL A 1 199 ? 7.715 -1.325 -22.210 1.00 95.25 199 VAL A C 1
ATOM 1667 O O . VAL A 1 199 ? 6.494 -1.419 -22.076 1.00 95.25 199 VAL A O 1
ATOM 1670 N N . TYR A 1 200 ? 8.564 -1.665 -21.234 1.00 95.50 200 TYR A N 1
ATOM 1671 C CA . TYR A 1 200 ? 8.080 -2.201 -19.967 1.00 95.50 200 TYR A CA 1
ATOM 1672 C C . TYR A 1 200 ? 7.209 -1.182 -19.219 1.00 95.50 200 TYR A C 1
ATOM 1674 O O . TYR A 1 200 ? 6.082 -1.496 -18.841 1.00 95.50 200 TYR A O 1
ATOM 1682 N N . LYS A 1 201 ? 7.669 0.069 -19.085 1.00 93.44 201 LYS A N 1
ATOM 1683 C CA . LYS A 1 201 ? 6.891 1.153 -18.464 1.00 93.44 201 LYS A CA 1
ATOM 1684 C C . LYS A 1 201 ? 5.574 1.415 -19.205 1.00 93.44 201 LYS A C 1
ATOM 1686 O O . LYS A 1 201 ? 4.550 1.623 -18.563 1.00 93.44 201 LYS A O 1
ATOM 1691 N N . ALA A 1 202 ? 5.570 1.360 -20.536 1.00 93.69 202 ALA A N 1
ATOM 1692 C CA . ALA A 1 202 ? 4.345 1.493 -21.320 1.00 93.69 202 ALA A CA 1
ATOM 1693 C C . ALA A 1 202 ? 3.359 0.343 -21.048 1.00 93.69 202 ALA A C 1
ATOM 1695 O O . ALA A 1 202 ? 2.158 0.584 -20.916 1.00 93.69 202 ALA A O 1
ATOM 1696 N N . GLN A 1 203 ? 3.846 -0.896 -20.903 1.00 95.19 203 GLN A N 1
ATOM 1697 C CA . GLN A 1 203 ? 3.003 -2.036 -20.532 1.00 95.19 203 GLN A CA 1
ATOM 1698 C C . GLN A 1 203 ? 2.403 -1.874 -19.127 1.00 95.19 203 GLN A C 1
ATOM 1700 O O . GLN A 1 203 ? 1.234 -2.214 -18.929 1.00 95.19 203 GLN A O 1
ATOM 1705 N N . VAL A 1 204 ? 3.163 -1.323 -18.174 1.00 92.94 204 VAL A N 1
ATOM 1706 C CA . VAL A 1 204 ? 2.666 -0.981 -16.830 1.00 92.94 204 VAL A CA 1
ATOM 1707 C C . VAL A 1 204 ? 1.485 -0.015 -16.939 1.00 92.94 204 VAL A C 1
ATOM 1709 O O . VAL A 1 204 ? 0.399 -0.335 -16.462 1.00 92.94 204 VAL A O 1
ATOM 1712 N N . SER A 1 205 ? 1.651 1.121 -17.626 1.00 91.38 205 SER A N 1
ATOM 1713 C CA . SER A 1 205 ? 0.581 2.118 -17.794 1.00 91.38 205 SER A CA 1
ATOM 1714 C C . SER A 1 205 ? -0.638 1.557 -18.529 1.00 91.38 205 SER A C 1
ATOM 1716 O O . SER A 1 205 ? -1.771 1.791 -18.121 1.00 91.38 205 SER A O 1
ATOM 1718 N N . LYS A 1 206 ? -0.419 0.758 -19.580 1.00 93.50 206 LYS A N 1
ATOM 1719 C CA . LYS A 1 206 ? -1.495 0.078 -20.312 1.00 93.50 206 LYS A CA 1
ATOM 1720 C C . LYS A 1 206 ? -2.289 -0.872 -19.416 1.00 93.50 206 LYS A C 1
ATOM 1722 O O . LYS A 1 206 ? -3.500 -0.984 -19.576 1.00 93.50 206 LYS A O 1
ATOM 1727 N N . THR A 1 207 ? -1.614 -1.584 -18.518 1.00 89.94 207 THR A N 1
ATOM 1728 C CA . THR A 1 207 ? -2.269 -2.530 -17.607 1.00 89.94 207 THR A CA 1
ATOM 1729 C C . THR A 1 207 ? -3.016 -1.800 -16.501 1.00 89.94 207 THR A C 1
ATOM 1731 O O . THR A 1 207 ? -4.153 -2.157 -16.226 1.00 89.94 207 THR A O 1
ATOM 1734 N N . ALA A 1 208 ? -2.425 -0.741 -15.939 1.00 86.31 208 ALA A N 1
ATOM 1735 C CA . ALA A 1 208 ? -3.091 0.123 -14.967 1.00 86.31 208 ALA A CA 1
ATOM 1736 C C . ALA A 1 208 ? -4.400 0.695 -15.537 1.00 86.31 208 ALA A C 1
ATOM 1738 O O . ALA A 1 208 ? -5.448 0.540 -14.926 1.00 86.31 208 ALA A O 1
ATOM 1739 N N . TYR A 1 209 ? -4.361 1.231 -16.763 1.00 87.50 209 TYR A N 1
ATOM 1740 C CA . TYR A 1 209 ? -5.553 1.733 -17.452 1.00 87.50 209 TYR A CA 1
ATOM 1741 C C . TYR A 1 209 ? -6.619 0.650 -17.673 1.00 87.50 209 TYR A C 1
ATOM 1743 O O . TYR A 1 209 ? -7.802 0.881 -17.467 1.00 87.50 209 TYR A O 1
ATOM 1751 N N . LYS A 1 210 ? -6.213 -0.558 -18.086 1.00 82.94 210 LYS A N 1
ATOM 1752 C CA . LYS A 1 210 ? -7.149 -1.676 -18.298 1.00 82.94 210 LYS A CA 1
ATOM 1753 C C . LYS A 1 210 ? -7.827 -2.162 -17.020 1.00 82.94 210 LYS A C 1
ATOM 1755 O O . LYS A 1 210 ? -8.915 -2.720 -17.111 1.00 82.94 210 LYS A O 1
ATOM 1760 N N . ASN A 1 211 ? -7.155 -2.012 -15.886 1.00 77.50 211 ASN A N 1
ATOM 1761 C CA . ASN A 1 211 ? -7.633 -2.449 -14.582 1.00 77.50 211 ASN A CA 1
ATOM 1762 C C . ASN A 1 211 ? -8.311 -1.312 -13.802 1.00 77.50 211 ASN A C 1
ATOM 1764 O O . ASN A 1 211 ? -8.531 -1.479 -12.611 1.00 77.50 211 ASN A O 1
ATOM 1768 N N . ASP A 1 212 ? -8.581 -0.177 -14.455 1.00 75.75 212 ASP A N 1
ATOM 1769 C CA . ASP A 1 212 ? -9.200 1.006 -13.849 1.00 75.75 212 ASP A CA 1
ATOM 1770 C C . ASP A 1 212 ? -8.485 1.483 -12.573 1.00 75.75 212 ASP A C 1
ATOM 1772 O O . ASP A 1 212 ? -9.083 1.832 -11.562 1.00 75.75 212 ASP A O 1
ATOM 1776 N N . VAL A 1 213 ? -7.150 1.437 -12.599 1.00 75.19 213 VAL A N 1
ATOM 1777 C CA . VAL A 1 213 ? -6.335 1.837 -11.452 1.00 75.19 213 VAL A CA 1
ATOM 1778 C C . VAL A 1 213 ? -6.282 3.359 -11.378 1.00 75.19 213 VAL A C 1
ATOM 1780 O O . VAL A 1 213 ? -5.693 4.000 -12.250 1.00 75.19 213 VAL A O 1
ATOM 1783 N N . GLU A 1 214 ? -6.807 3.923 -10.293 1.00 75.31 214 GLU A N 1
ATOM 1784 C CA . GLU A 1 214 ? -6.853 5.374 -10.070 1.00 75.31 214 GLU A CA 1
ATOM 1785 C C . GLU A 1 214 ? -5.467 6.004 -9.859 1.00 75.31 214 GLU A C 1
ATOM 1787 O O . GLU A 1 214 ? -5.188 7.103 -10.342 1.00 75.31 214 GLU A O 1
ATOM 1792 N N . ILE A 1 215 ? -4.562 5.300 -9.165 1.00 82.25 215 ILE A N 1
ATOM 1793 C CA . ILE A 1 215 ? -3.209 5.784 -8.848 1.00 82.25 215 ILE A CA 1
ATOM 1794 C C . ILE A 1 215 ? -2.148 4.895 -9.499 1.00 82.25 215 ILE A C 1
ATOM 1796 O O . ILE A 1 215 ? -2.030 3.703 -9.206 1.00 82.25 215 ILE A O 1
ATOM 1800 N N . ALA A 1 216 ? -1.315 5.507 -10.346 1.00 84.00 216 ALA A N 1
ATOM 1801 C CA . ALA A 1 216 ? -0.300 4.827 -11.145 1.00 84.00 216 ALA A CA 1
ATOM 1802 C C . ALA A 1 216 ? 0.633 3.920 -10.320 1.00 84.00 216 ALA A C 1
ATOM 1804 O O . ALA A 1 216 ? 1.078 4.268 -9.226 1.00 84.00 216 ALA A O 1
ATOM 1805 N N . TYR A 1 217 ? 1.002 2.766 -10.882 1.00 88.69 217 TYR A N 1
ATOM 1806 C CA . TYR A 1 217 ? 1.952 1.855 -10.245 1.00 88.69 217 TYR A CA 1
ATOM 1807 C C . TYR A 1 217 ? 3.350 2.466 -10.084 1.00 88.69 217 TYR A C 1
ATOM 1809 O O . TYR A 1 217 ? 3.860 3.175 -10.956 1.00 88.69 217 TYR A O 1
ATOM 1817 N N . CYS A 1 218 ? 4.019 2.122 -8.984 1.00 89.50 218 CYS A N 1
ATOM 1818 C CA . CYS A 1 218 ? 5.289 2.710 -8.593 1.00 89.50 218 CYS A CA 1
ATOM 1819 C C . CYS A 1 218 ? 6.487 2.074 -9.303 1.00 89.50 218 CYS A C 1
ATOM 1821 O O . CYS A 1 218 ? 7.224 1.269 -8.732 1.00 89.50 218 CYS A O 1
ATOM 1823 N N . PHE A 1 219 ? 6.691 2.477 -10.557 1.00 91.25 219 PHE A N 1
ATOM 1824 C CA . PHE A 1 219 ? 7.817 2.074 -11.396 1.00 91.25 219 PHE A CA 1
ATOM 1825 C C . PHE A 1 219 ? 8.790 3.235 -11.633 1.00 91.25 219 PHE A C 1
ATOM 1827 O O . PHE A 1 219 ? 8.421 4.319 -12.094 1.00 91.25 219 PHE A O 1
ATOM 1834 N N . ILE A 1 220 ? 10.066 2.979 -11.364 1.00 88.50 220 ILE A N 1
ATOM 1835 C CA . ILE A 1 220 ? 11.169 3.934 -11.420 1.00 88.50 220 ILE A CA 1
ATOM 1836 C C . ILE A 1 220 ? 12.080 3.551 -12.585 1.00 88.50 220 ILE A C 1
ATOM 1838 O O . ILE A 1 220 ? 12.699 2.490 -12.580 1.00 88.50 220 ILE A O 1
ATOM 1842 N N . LEU A 1 221 ? 12.186 4.439 -13.573 1.00 90.81 221 LEU A N 1
ATOM 1843 C CA . LEU A 1 221 ? 13.183 4.332 -14.634 1.00 90.81 221 LEU A CA 1
ATOM 1844 C C . LEU A 1 221 ? 14.480 4.987 -14.167 1.00 90.81 221 LEU A C 1
ATOM 1846 O O . LEU A 1 221 ? 14.483 6.163 -13.803 1.00 90.81 221 LEU A O 1
ATOM 1850 N N . MET A 1 222 ? 15.572 4.234 -14.193 1.00 88.88 222 MET A N 1
ATOM 1851 C CA . MET A 1 222 ? 16.892 4.712 -13.810 1.00 88.88 222 MET A CA 1
ATOM 1852 C C . MET A 1 222 ? 17.837 4.623 -14.995 1.00 88.88 222 MET A C 1
ATOM 1854 O O . MET A 1 222 ? 17.995 3.559 -15.590 1.00 88.88 222 MET A O 1
ATOM 1858 N N . TRP A 1 223 ? 18.505 5.734 -15.291 1.00 88.62 223 TRP A N 1
ATOM 1859 C CA . TRP A 1 223 ? 19.616 5.771 -16.233 1.00 88.62 223 TRP A CA 1
ATOM 1860 C C . TRP A 1 223 ? 20.929 5.824 -15.469 1.00 88.62 223 TRP A C 1
ATOM 1862 O O . TRP A 1 223 ? 21.098 6.613 -14.538 1.00 88.62 223 TRP A O 1
ATOM 1872 N N . GLY A 1 224 ? 21.864 4.983 -15.881 1.00 85.06 224 GLY A N 1
ATOM 1873 C CA . GLY A 1 224 ? 23.193 4.889 -15.308 1.00 85.06 224 GLY A CA 1
ATOM 1874 C C . GLY A 1 224 ? 24.250 4.801 -16.394 1.00 85.06 224 GLY A C 1
ATOM 1875 O O . GLY A 1 224 ? 23.967 4.557 -17.566 1.00 85.06 224 GLY 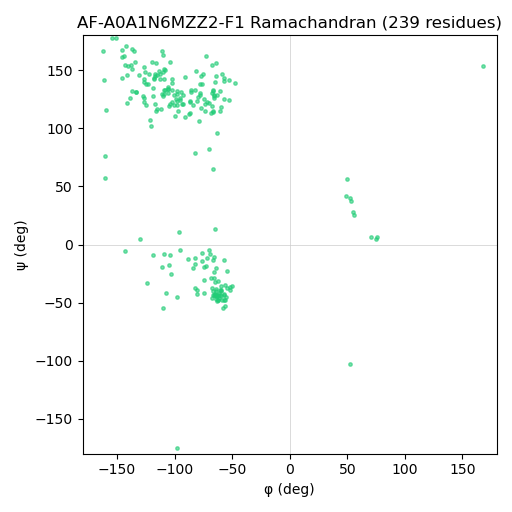A O 1
ATOM 1876 N N . LYS A 1 225 ? 25.501 4.993 -15.993 1.00 84.44 225 LYS A N 1
ATOM 1877 C CA . LYS A 1 225 ? 26.654 4.790 -16.861 1.00 84.44 225 LYS A CA 1
ATOM 1878 C C . LYS A 1 225 ? 27.696 3.982 -16.106 1.00 84.44 225 LYS A C 1
ATOM 1880 O O . LYS A 1 225 ? 28.032 4.326 -14.975 1.00 84.44 225 LYS A O 1
ATOM 1885 N N . GLN A 1 226 ? 28.209 2.932 -16.735 1.00 79.81 226 GLN A N 1
ATOM 1886 C CA . GLN A 1 226 ? 29.363 2.187 -16.249 1.00 79.81 226 GLN A CA 1
ATOM 1887 C C . GLN A 1 226 ? 30.490 2.351 -17.266 1.00 79.81 226 GLN A C 1
ATOM 1889 O O . GLN A 1 226 ? 30.367 1.928 -18.408 1.00 79.81 226 GLN A O 1
ATOM 1894 N N . GLN A 1 227 ? 31.583 3.004 -16.863 1.00 82.75 227 GLN A N 1
ATOM 1895 C CA . GLN A 1 227 ? 32.690 3.380 -17.754 1.00 82.75 227 GLN A CA 1
ATOM 1896 C C . GLN A 1 227 ? 32.223 4.151 -18.995 1.00 82.75 227 GLN A C 1
ATOM 1898 O O . GLN A 1 227 ? 31.934 5.330 -18.852 1.00 82.75 227 GLN A O 1
ATOM 1903 N N . ASN A 1 228 ? 32.140 3.530 -20.177 1.00 77.75 228 ASN A N 1
ATOM 1904 C CA . ASN A 1 228 ? 31.652 4.150 -21.415 1.00 77.75 228 ASN A CA 1
ATOM 1905 C C . ASN A 1 228 ? 30.231 3.716 -21.805 1.00 77.75 228 ASN A C 1
ATOM 1907 O O . ASN A 1 228 ? 29.632 4.360 -22.666 1.00 77.75 228 ASN A O 1
ATOM 1911 N N . ASP A 1 229 ? 29.659 2.724 -21.124 1.00 77.81 229 ASP A N 1
ATOM 1912 C CA . ASP A 1 229 ? 28.358 2.156 -21.465 1.00 77.81 229 ASP A CA 1
ATOM 1913 C C . ASP A 1 229 ? 27.231 2.847 -20.705 1.00 77.81 229 ASP A C 1
ATOM 1915 O O . ASP A 1 229 ? 27.264 2.973 -19.477 1.00 77.81 229 ASP A O 1
ATOM 1919 N N . LYS A 1 230 ? 26.213 3.293 -21.444 1.00 82.06 230 LYS A N 1
ATOM 1920 C CA . LYS A 1 230 ? 24.952 3.772 -20.877 1.00 82.06 230 LYS A CA 1
ATOM 1921 C C . LYS A 1 230 ? 24.027 2.583 -20.654 1.00 82.06 230 LYS A C 1
ATOM 1923 O O . LYS A 1 230 ? 23.844 1.758 -21.545 1.00 82.06 230 LYS A O 1
ATOM 1928 N N . ASN A 1 231 ? 23.434 2.527 -19.473 1.00 86.69 231 ASN A N 1
ATOM 1929 C CA . ASN A 1 231 ? 22.486 1.500 -19.083 1.00 86.69 231 ASN A CA 1
ATOM 1930 C C . ASN A 1 231 ? 21.194 2.156 -18.607 1.00 86.69 231 ASN A C 1
ATOM 1932 O O . ASN A 1 231 ? 21.210 3.232 -18.007 1.00 86.69 231 ASN A O 1
ATOM 1936 N N . ALA A 1 232 ? 20.085 1.469 -18.836 1.00 88.44 232 ALA A N 1
ATOM 1937 C CA . ALA A 1 232 ? 18.804 1.811 -18.253 1.00 88.44 232 ALA A CA 1
ATOM 1938 C C . ALA A 1 232 ? 18.240 0.580 -17.560 1.00 88.44 232 ALA A C 1
ATOM 1940 O O . ALA A 1 232 ? 18.374 -0.538 -18.060 1.00 88.44 232 ALA A O 1
ATOM 1941 N N . VAL A 1 233 ? 17.635 0.792 -16.400 1.00 88.75 233 VAL A N 1
ATOM 1942 C CA . VAL A 1 233 ? 16.968 -0.259 -15.640 1.00 88.75 233 VAL A CA 1
ATOM 1943 C C . VAL A 1 233 ? 15.649 0.260 -15.097 1.00 88.75 233 VAL A C 1
ATOM 1945 O O . VAL A 1 233 ? 15.499 1.447 -14.797 1.00 88.75 233 VAL A O 1
ATOM 1948 N N . ILE A 1 234 ? 14.701 -0.654 -14.935 1.00 88.44 234 ILE A N 1
ATOM 1949 C CA . ILE A 1 234 ? 13.481 -0.404 -14.186 1.00 88.44 234 ILE A CA 1
ATOM 1950 C C . ILE A 1 234 ? 13.619 -1.014 -12.798 1.00 88.44 234 ILE A C 1
ATOM 1952 O O . ILE A 1 234 ? 13.928 -2.194 -12.657 1.00 88.44 234 ILE A O 1
ATOM 1956 N N . ALA A 1 235 ? 13.345 -0.199 -11.787 1.00 87.75 235 ALA A N 1
ATOM 1957 C CA . ALA A 1 235 ? 13.039 -0.646 -10.440 1.00 87.75 235 ALA A CA 1
ATOM 1958 C C . ALA A 1 235 ? 11.562 -0.383 -10.144 1.00 87.75 235 ALA A C 1
ATOM 1960 O O . ALA A 1 235 ? 10.909 0.417 -10.813 1.00 87.75 235 ALA A O 1
ATOM 1961 N N . PHE A 1 236 ? 11.037 -1.029 -9.118 1.00 86.44 236 PHE A N 1
ATOM 1962 C CA . PHE A 1 236 ? 9.716 -0.739 -8.583 1.00 86.44 236 PHE A CA 1
ATOM 1963 C C . PHE A 1 236 ? 9.781 -0.758 -7.061 1.00 86.44 236 PHE A C 1
ATOM 1965 O O . PHE A 1 236 ? 10.678 -1.369 -6.477 1.00 86.44 236 PHE A O 1
ATOM 1972 N N . LEU A 1 237 ? 8.864 -0.040 -6.417 1.00 80.00 237 LEU A N 1
ATOM 1973 C CA . LEU A 1 237 ? 8.703 -0.146 -4.972 1.00 80.00 237 LEU A CA 1
ATOM 1974 C C . LEU A 1 237 ? 7.745 -1.291 -4.677 1.00 80.00 237 LEU A C 1
ATOM 1976 O O . LEU A 1 237 ? 6.561 -1.217 -5.014 1.00 80.00 237 LEU A O 1
ATOM 1980 N N . ALA A 1 238 ? 8.283 -2.334 -4.052 1.00 68.69 238 ALA A N 1
ATOM 1981 C CA . ALA A 1 238 ? 7.494 -3.469 -3.628 1.00 68.69 238 ALA A CA 1
ATOM 1982 C C . ALA A 1 238 ? 6.693 -3.155 -2.363 1.00 68.69 238 ALA A C 1
ATOM 1984 O O . ALA A 1 238 ? 7.158 -2.438 -1.466 1.00 68.69 238 ALA A O 1
ATOM 1985 N N . ILE A 1 239 ? 5.498 -3.736 -2.289 1.00 62.28 239 ILE A N 1
ATOM 1986 C CA . ILE A 1 239 ? 4.892 -4.061 -1.002 1.00 62.28 239 ILE A CA 1
ATOM 1987 C C . ILE A 1 239 ? 5.804 -5.145 -0.434 1.00 62.28 239 ILE A C 1
ATOM 1989 O O . ILE A 1 239 ? 5.941 -6.186 -1.071 1.00 62.28 239 ILE A O 1
ATOM 1993 N N . SER A 1 240 ? 6.515 -4.879 0.666 1.00 44.66 240 SER A N 1
ATOM 1994 C CA . SER A 1 240 ? 7.294 -5.951 1.296 1.00 44.66 240 SER A CA 1
ATOM 1995 C C . SER A 1 240 ? 6.296 -7.039 1.689 1.00 44.66 240 SER A C 1
ATOM 1997 O O . SER A 1 240 ? 5.368 -6.720 2.443 1.00 44.66 240 SER A O 1
ATOM 1999 N N . PRO A 1 241 ? 6.420 -8.259 1.138 1.00 41.41 241 PRO A N 1
ATOM 2000 C CA . PRO A 1 241 ? 5.660 -9.391 1.601 1.00 41.41 241 PRO A CA 1
ATOM 2001 C C . PRO A 1 241 ? 6.218 -9.858 2.939 1.00 41.41 241 PRO A C 1
ATOM 2003 O O . PRO A 1 241 ? 7.011 -9.113 3.565 1.00 41.41 241 PRO A O 1
#

InterPro domains:
  IPR040600 Agglutinin, C-terminal [PF18021] (167-233)

Sequence (241 aa):
MDKPDSAYKRYAYFGSEKDYQQYVIPIQFSASPQYDESYVFGINDEVEDVVYLYDITMSIFGVYLYFDYYNSDPYFKEVKLTAEYIKTVKDQSQYKLIMNNKERHMFLYCPETSSSSWDWLQLNSNNFTLMSFYPLHFENSIVKKRCKGVWSSRVPIKTSDSACTPVSDEIAKKLYQDAKLGSYERRVESFNYEDFCHVYKAQVSKTAYKNDVEIAYCFILMWGKQQNDKNAVIAFLAISP